Protein AF-A0A673FV91-F1 (afdb_monomer_lite)

Structure (mmCIF, N/CA/C/O backbone):
data_AF-A0A673FV91-F1
#
_entry.id   AF-A0A673FV91-F1
#
loop_
_atom_site.group_PDB
_atom_site.id
_atom_site.type_symbol
_atom_site.label_atom_id
_atom_site.label_alt_id
_atom_site.label_comp_id
_atom_site.label_asym_id
_atom_site.label_entity_id
_atom_site.label_seq_id
_atom_site.pdbx_PDB_ins_code
_atom_site.Cartn_x
_atom_site.Cartn_y
_atom_site.Cartn_z
_atom_site.occupancy
_atom_site.B_iso_or_equiv
_atom_site.auth_seq_id
_atom_site.auth_comp_id
_atom_site.auth_asym_id
_atom_site.auth_atom_id
_atom_site.pdbx_PDB_model_num
ATOM 1 N N . ASN A 1 1 ? -0.557 18.864 -7.475 1.00 69.62 1 ASN A N 1
ATOM 2 C CA . ASN A 1 1 ? -2.025 18.773 -7.635 1.00 69.62 1 ASN A CA 1
ATOM 3 C C . ASN A 1 1 ? -2.678 19.181 -6.310 1.00 69.62 1 ASN A C 1
ATOM 5 O O . ASN A 1 1 ? -2.476 18.465 -5.335 1.00 69.62 1 ASN A O 1
ATOM 9 N N . PRO A 1 2 ? -3.381 20.328 -6.232 1.00 82.12 2 PRO A N 1
ATOM 10 C CA . PRO A 1 2 ? -3.981 20.829 -4.989 1.00 82.12 2 PRO A CA 1
ATOM 11 C C . PRO A 1 2 ? -4.973 19.860 -4.334 1.00 82.12 2 PRO A C 1
ATOM 13 O O . PRO A 1 2 ? -5.018 19.784 -3.111 1.00 82.12 2 PRO A O 1
ATOM 16 N N . LEU A 1 3 ? -5.714 19.081 -5.132 1.00 86.62 3 LEU A N 1
ATOM 17 C CA . LEU A 1 3 ? -6.676 18.098 -4.624 1.00 86.62 3 LEU A CA 1
ATOM 18 C C . LEU A 1 3 ? -5.977 16.968 -3.869 1.00 86.62 3 LEU A C 1
ATOM 20 O O . LEU A 1 3 ? -6.369 16.653 -2.750 1.00 86.62 3 LEU A O 1
ATOM 24 N N . LEU A 1 4 ? -4.898 16.420 -4.442 1.00 88.69 4 LEU A N 1
ATOM 25 C CA . LEU A 1 4 ? -4.093 15.389 -3.784 1.00 88.69 4 LEU A CA 1
ATOM 26 C C . LEU A 1 4 ? -3.545 15.899 -2.447 1.00 88.69 4 LEU A C 1
ATOM 28 O O . LEU A 1 4 ? -3.660 15.223 -1.439 1.00 88.69 4 LEU A O 1
ATOM 32 N N . ILE A 1 5 ? -3.012 17.121 -2.408 1.00 90.88 5 ILE A N 1
ATOM 33 C CA . ILE A 1 5 ? -2.468 17.699 -1.169 1.00 90.88 5 ILE A CA 1
ATOM 34 C C . ILE A 1 5 ? -3.558 17.841 -0.095 1.00 90.88 5 ILE A C 1
ATOM 36 O O . ILE A 1 5 ? -3.316 17.514 1.066 1.00 90.88 5 ILE A O 1
ATOM 40 N N . SER A 1 6 ? -4.752 18.313 -0.462 1.00 94.19 6 SER A N 1
ATOM 41 C CA . SER A 1 6 ? -5.885 18.410 0.467 1.00 94.19 6 SER A CA 1
ATOM 42 C C . SER A 1 6 ? -6.331 17.039 0.974 1.00 94.19 6 SER A C 1
ATOM 44 O O . SER A 1 6 ? -6.576 16.887 2.169 1.00 94.19 6 SER A O 1
ATOM 46 N N . LEU A 1 7 ? -6.366 16.036 0.093 1.00 95.38 7 LEU A N 1
ATOM 47 C CA . LEU A 1 7 ? -6.681 14.656 0.450 1.00 95.38 7 LEU A CA 1
ATOM 48 C C . LEU A 1 7 ? -5.668 14.083 1.448 1.00 95.38 7 LEU A C 1
ATOM 50 O O . LEU A 1 7 ? -6.063 13.554 2.482 1.00 95.38 7 LEU A O 1
ATOM 54 N N . LEU A 1 8 ? -4.366 14.238 1.183 1.00 94.88 8 LEU A N 1
ATOM 55 C CA . LEU A 1 8 ? -3.313 13.750 2.079 1.00 94.88 8 LEU A CA 1
ATOM 56 C C . LEU A 1 8 ? -3.374 14.424 3.448 1.00 94.88 8 LEU A C 1
ATOM 58 O O . LEU A 1 8 ? -3.209 13.758 4.464 1.00 94.88 8 LEU A O 1
ATOM 62 N N . LYS A 1 9 ? -3.650 15.732 3.495 1.00 95.62 9 LYS A N 1
ATOM 63 C CA . LYS A 1 9 ? -3.854 16.445 4.763 1.00 95.62 9 LYS A CA 1
ATOM 64 C C . LYS A 1 9 ? -5.050 15.892 5.530 1.00 95.62 9 LYS A C 1
ATOM 66 O O . LYS A 1 9 ? -4.900 15.582 6.705 1.00 95.62 9 LYS A O 1
ATOM 71 N N . CYS A 1 10 ? -6.189 15.718 4.861 1.00 96.75 10 CYS A N 1
ATOM 72 C CA . CYS A 1 10 ? -7.388 15.126 5.451 1.00 96.75 10 CYS A CA 1
ATOM 73 C C . CYS A 1 10 ? -7.078 13.745 6.051 1.00 96.75 10 CYS A C 1
ATOM 75 O O . CYS A 1 10 ? -7.234 13.545 7.253 1.00 96.75 10 CYS A O 1
ATOM 77 N N . LEU A 1 11 ? -6.492 12.838 5.269 1.00 97.12 11 LEU A N 1
ATOM 78 C CA . LEU A 1 11 ? -6.135 11.489 5.720 1.00 97.12 11 LEU A CA 1
ATOM 79 C C . LEU A 1 11 ? -5.068 11.450 6.822 1.00 97.12 11 LEU A C 1
ATOM 81 O O . LEU A 1 11 ? -4.947 10.439 7.514 1.00 97.12 11 LEU A O 1
ATOM 85 N N . LYS A 1 12 ? -4.305 12.530 7.023 1.00 96.12 12 LYS A N 1
ATOM 86 C CA . LYS A 1 12 ? -3.313 12.670 8.102 1.00 96.12 12 LYS A CA 1
ATOM 87 C C . LYS A 1 12 ? -3.864 13.259 9.395 1.00 96.12 12 LYS A C 1
ATOM 89 O O . LYS A 1 12 ? -3.230 13.070 10.431 1.00 96.12 12 LYS A O 1
ATOM 94 N N . THR A 1 13 ? -5.010 13.940 9.371 1.00 95.62 13 THR A N 1
ATOM 95 C CA . THR A 1 13 ? -5.539 14.624 10.564 1.00 95.62 13 THR A CA 1
ATOM 96 C C . THR A 1 13 ? -6.946 14.215 10.962 1.00 95.62 13 THR A C 1
ATOM 98 O O . THR A 1 13 ? -7.244 14.236 12.151 1.00 95.62 13 THR A O 1
ATOM 101 N N . ASP A 1 14 ? -7.795 13.821 10.015 1.00 95.62 14 ASP A N 1
ATOM 102 C CA . ASP A 1 14 ? -9.199 13.513 10.293 1.00 95.62 14 ASP A CA 1
ATOM 103 C C . ASP A 1 14 ? -9.345 12.267 11.182 1.00 95.62 14 ASP A C 1
ATOM 105 O O . ASP A 1 14 ? -8.411 11.460 11.311 1.00 95.62 14 ASP A O 1
ATOM 109 N N . THR A 1 15 ? -10.504 12.155 11.822 1.00 93.50 15 THR A N 1
ATOM 110 C CA . THR A 1 15 ? -10.879 11.095 12.763 1.00 93.50 15 THR A CA 1
ATOM 111 C C . THR A 1 15 ? -12.262 10.518 12.478 1.00 93.50 15 THR A C 1
ATOM 113 O O . THR A 1 15 ? -12.615 9.509 13.084 1.00 93.50 15 THR A O 1
ATOM 116 N N . ASP A 1 16 ? -13.055 11.139 11.600 1.00 93.88 16 ASP A N 1
ATOM 117 C CA . ASP A 1 16 ? -14.341 10.594 11.183 1.00 93.88 16 ASP A CA 1
ATOM 118 C C . ASP A 1 16 ? -14.119 9.387 10.266 1.00 93.88 16 ASP A C 1
ATOM 120 O O . ASP A 1 16 ? -13.507 9.487 9.202 1.00 93.88 16 ASP A O 1
ATOM 124 N N . VAL A 1 17 ? -14.616 8.222 10.683 1.00 93.25 17 VAL A N 1
ATOM 125 C CA . VAL A 1 17 ? -14.370 6.960 9.975 1.00 93.25 17 VAL A CA 1
ATOM 126 C C . VAL A 1 17 ? -14.865 6.990 8.528 1.00 93.25 17 VAL A C 1
ATOM 128 O O . VAL A 1 17 ? -14.216 6.422 7.655 1.00 93.25 17 VAL A O 1
ATOM 131 N N . VAL A 1 18 ? -15.978 7.673 8.246 1.00 93.88 18 VAL A N 1
ATOM 132 C CA . VAL A 1 18 ? -16.563 7.738 6.901 1.00 93.88 18 VAL A CA 1
ATOM 133 C C . VAL A 1 18 ? -15.695 8.612 6.006 1.00 93.88 18 VAL A C 1
ATOM 135 O O . VAL A 1 18 ? -15.435 8.249 4.855 1.00 93.88 18 VAL A O 1
ATOM 138 N N . VAL A 1 19 ? -15.186 9.725 6.542 1.00 96.06 19 VAL A N 1
ATOM 139 C CA . VAL A 1 19 ? -14.210 10.578 5.852 1.00 96.06 19 VAL A CA 1
ATOM 140 C C . VAL A 1 19 ? -12.927 9.803 5.560 1.00 96.06 19 VAL A C 1
ATOM 142 O O . VAL A 1 19 ? -12.427 9.864 4.436 1.00 96.06 19 VAL A O 1
ATOM 145 N N . LEU A 1 20 ? -12.423 9.025 6.523 1.00 96.19 20 LEU A N 1
ATOM 146 C CA . LEU A 1 20 ? -11.225 8.202 6.342 1.00 96.19 20 LEU A CA 1
ATOM 147 C C . LEU A 1 20 ? -11.426 7.126 5.267 1.00 96.19 20 LEU A C 1
ATOM 149 O O . LEU A 1 20 ? -10.616 7.052 4.346 1.00 96.19 20 LEU A O 1
ATOM 153 N N . ILE A 1 21 ? -12.514 6.348 5.329 1.00 94.50 21 ILE A N 1
ATOM 154 C CA . ILE A 1 21 ? -12.850 5.333 4.314 1.00 94.50 21 ILE A CA 1
ATOM 155 C C . ILE A 1 21 ? -12.907 5.980 2.930 1.00 94.50 21 ILE A C 1
ATOM 157 O O . ILE A 1 21 ? -12.215 5.555 2.007 1.00 94.50 21 ILE A O 1
ATOM 161 N N . THR A 1 22 ? -13.700 7.044 2.792 1.00 95.19 22 THR A N 1
ATOM 162 C CA . THR A 1 22 ? -13.908 7.715 1.504 1.00 95.19 22 THR A CA 1
ATOM 163 C C . THR A 1 22 ? -12.599 8.285 0.969 1.00 95.19 22 THR A C 1
ATOM 165 O O . THR A 1 22 ? -12.277 8.114 -0.205 1.00 95.19 22 THR A O 1
ATOM 168 N N . GLY A 1 23 ? -11.807 8.930 1.827 1.00 96.81 23 GLY A N 1
ATOM 169 C CA . GLY A 1 23 ? -10.522 9.492 1.439 1.00 96.81 23 GLY A CA 1
ATOM 170 C C . GLY A 1 23 ? -9.525 8.423 0.986 1.00 96.81 23 GLY A C 1
ATOM 171 O O . GLY A 1 23 ? -8.828 8.627 -0.006 1.00 96.81 23 GLY A O 1
ATOM 172 N N . VAL A 1 24 ? -9.475 7.269 1.659 1.00 96.19 24 VAL A N 1
ATOM 173 C CA . VAL A 1 24 ? -8.603 6.154 1.258 1.00 96.19 24 VAL A CA 1
ATOM 174 C C . VAL A 1 24 ? -9.014 5.606 -0.099 1.00 96.19 24 VAL A C 1
ATOM 176 O O . VAL A 1 24 ? -8.148 5.414 -0.946 1.00 96.19 24 VAL A O 1
ATOM 179 N N . LEU A 1 25 ? -10.312 5.415 -0.341 1.00 93.81 25 LEU A N 1
ATOM 180 C CA . LEU A 1 25 ? -10.810 4.960 -1.642 1.00 93.81 25 LEU A CA 1
ATOM 181 C C . LEU A 1 25 ? -10.414 5.932 -2.762 1.00 93.81 25 LEU A C 1
ATOM 183 O O . LEU A 1 25 ? -9.883 5.509 -3.785 1.00 93.81 25 LEU A O 1
ATOM 187 N N . VAL A 1 26 ? -10.561 7.243 -2.538 1.00 94.75 26 VAL A N 1
ATOM 188 C CA . VAL A 1 26 ? -10.100 8.259 -3.499 1.00 94.75 26 VAL A CA 1
ATOM 189 C C . VAL A 1 26 ? -8.583 8.180 -3.707 1.00 94.75 26 VAL A C 1
ATOM 191 O O . VAL A 1 26 ? -8.116 8.292 -4.838 1.00 94.75 26 VAL A O 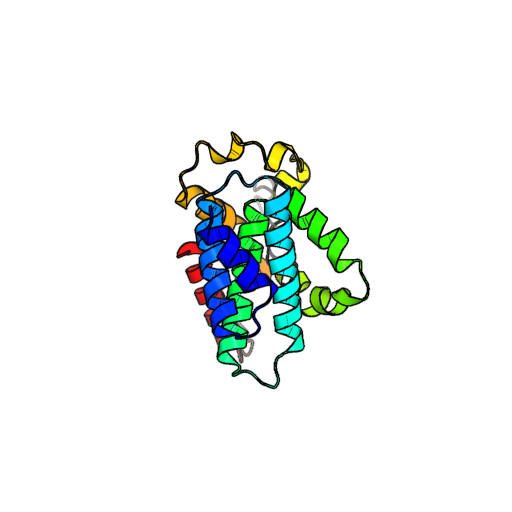1
ATOM 194 N N . LEU A 1 27 ? -7.795 7.976 -2.647 1.00 94.94 27 LEU A N 1
ATOM 195 C CA . LEU A 1 27 ? -6.341 7.844 -2.759 1.00 94.94 27 LEU A CA 1
ATOM 196 C C . LEU A 1 27 ? -5.946 6.615 -3.591 1.00 94.94 27 LEU A C 1
ATOM 198 O O . LEU A 1 27 ? -5.071 6.728 -4.449 1.00 94.94 27 LEU A O 1
ATOM 202 N N . ILE A 1 28 ? -6.602 5.473 -3.372 1.00 93.12 28 ILE A N 1
ATOM 203 C CA . ILE A 1 28 ? -6.374 4.230 -4.122 1.00 93.12 28 ILE A CA 1
ATOM 204 C C . ILE A 1 28 ? -6.629 4.443 -5.611 1.00 93.12 28 ILE A C 1
ATOM 206 O O . ILE A 1 28 ? -5.780 4.063 -6.414 1.00 93.12 28 ILE A O 1
AT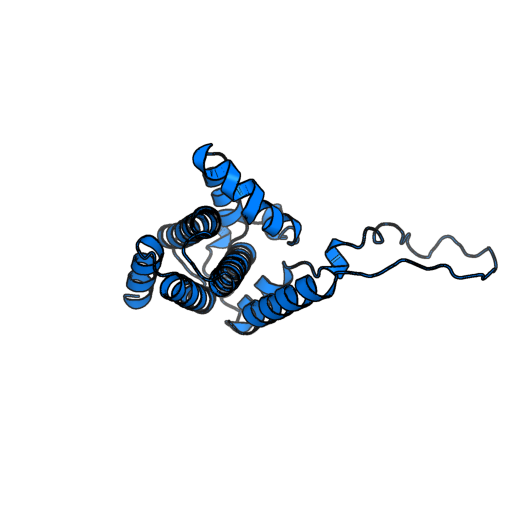OM 210 N N . THR A 1 29 ? -7.734 5.098 -5.972 1.00 91.06 29 THR A N 1
ATOM 211 C CA . THR A 1 29 ? -8.066 5.398 -7.372 1.00 91.06 29 THR A CA 1
ATOM 212 C C . THR A 1 29 ? -7.097 6.400 -7.997 1.00 91.06 29 THR A C 1
ATOM 214 O O . THR A 1 29 ? -6.765 6.299 -9.175 1.00 91.06 29 THR A O 1
ATOM 217 N N . LEU A 1 30 ? -6.591 7.373 -7.233 1.00 90.50 30 LEU A N 1
ATOM 218 C CA . LEU A 1 30 ? -5.642 8.364 -7.754 1.00 90.50 30 LEU A CA 1
ATOM 219 C C . LEU A 1 30 ? -4.222 7.814 -7.951 1.00 90.50 30 LEU A C 1
ATOM 221 O O . LEU A 1 30 ? -3.491 8.346 -8.785 1.00 90.50 30 LEU A O 1
ATOM 225 N N . LEU A 1 31 ? -3.813 6.784 -7.206 1.00 91.25 31 LEU A N 1
ATOM 226 C CA . LEU A 1 31 ? -2.452 6.233 -7.259 1.00 91.25 31 LEU A CA 1
ATOM 227 C C . LEU A 1 31 ? -2.055 5.743 -8.671 1.00 91.25 31 LEU A C 1
ATOM 229 O O . LEU A 1 31 ? -1.065 6.252 -9.202 1.00 91.25 31 LEU A O 1
ATOM 233 N N . PRO A 1 32 ? -2.824 4.855 -9.335 1.00 88.38 32 PRO A N 1
ATOM 234 C CA . PRO A 1 32 ? -2.566 4.435 -10.716 1.00 88.38 32 PRO A CA 1
ATOM 235 C C . PRO A 1 32 ? -2.561 5.580 -11.733 1.00 88.38 32 PRO A C 1
ATOM 237 O O . PRO A 1 32 ? -1.872 5.500 -12.746 1.00 88.38 32 PRO A O 1
ATOM 240 N N . MET A 1 33 ? -3.314 6.653 -11.467 1.00 88.00 33 MET A N 1
ATOM 241 C CA . MET A 1 33 ? -3.400 7.828 -12.345 1.00 88.00 33 MET A CA 1
ATOM 242 C C . MET A 1 33 ? -2.136 8.691 -12.290 1.00 88.00 33 MET A C 1
ATOM 244 O O . MET A 1 33 ? -1.904 9.519 -13.172 1.00 88.00 33 MET A O 1
ATOM 248 N N . ILE A 1 34 ? -1.326 8.537 -11.240 1.00 85.06 34 ILE A N 1
ATOM 249 C CA . ILE A 1 34 ? -0.104 9.307 -11.011 1.00 85.06 34 ILE A CA 1
ATOM 250 C C . ILE A 1 34 ? 1.041 8.324 -10.726 1.00 85.06 34 ILE A C 1
ATOM 252 O O . ILE A 1 34 ? 1.634 8.364 -9.652 1.00 85.06 34 ILE A O 1
ATOM 256 N N . PRO A 1 35 ? 1.417 7.447 -11.676 1.00 73.19 35 PRO A N 1
ATOM 257 C CA . PRO A 1 35 ? 2.395 6.393 -11.404 1.00 73.19 35 PRO A CA 1
ATOM 258 C C . PRO A 1 35 ? 3.808 6.937 -11.121 1.00 73.19 35 PRO A C 1
ATOM 260 O O . PRO A 1 35 ? 4.665 6.225 -10.599 1.00 73.19 35 PRO A O 1
ATOM 263 N N . GLN A 1 36 ? 4.047 8.214 -11.435 1.00 79.56 36 GLN A N 1
ATOM 264 C CA . GLN A 1 36 ? 5.324 8.916 -11.302 1.00 79.56 36 GLN A CA 1
ATOM 265 C C . GLN A 1 36 ? 5.334 9.849 -10.085 1.00 79.56 36 GLN A C 1
ATOM 267 O O . GLN A 1 36 ? 5.532 11.062 -10.201 1.00 79.56 36 GLN A O 1
ATOM 272 N N . VAL A 1 37 ? 5.082 9.299 -8.900 1.00 77.38 37 VAL A N 1
ATOM 273 C CA . VAL A 1 37 ? 5.150 10.078 -7.662 1.00 77.38 37 VAL A CA 1
ATOM 274 C C . VAL A 1 37 ? 6.604 10.253 -7.227 1.00 77.38 37 VAL A C 1
ATOM 276 O O . VAL A 1 37 ? 7.357 9.293 -7.087 1.00 77.38 37 VAL A O 1
ATOM 279 N N . GLY A 1 38 ? 7.007 11.502 -6.984 1.00 79.31 38 GLY A N 1
ATOM 280 C CA . GLY A 1 38 ? 8.316 11.795 -6.408 1.00 79.31 38 GLY A CA 1
ATOM 281 C C . GLY A 1 38 ? 8.460 11.194 -5.007 1.00 79.31 38 GLY A C 1
ATOM 282 O O . GLY A 1 38 ? 7.505 11.165 -4.232 1.00 79.31 38 GLY A O 1
ATOM 283 N N . LYS A 1 39 ? 9.679 10.776 -4.650 1.00 83.50 39 LYS A N 1
ATOM 284 C CA . LYS A 1 39 ? 9.988 10.054 -3.403 1.00 83.50 39 LYS A CA 1
ATOM 285 C C . LYS A 1 39 ? 9.327 10.644 -2.149 1.00 83.50 39 LYS A C 1
ATOM 287 O O . LYS A 1 39 ? 8.784 9.897 -1.350 1.00 83.50 39 LYS A O 1
ATOM 292 N N . GLN A 1 40 ? 9.332 11.968 -1.986 1.00 84.38 40 GLN A N 1
ATOM 293 C CA . GLN A 1 40 ? 8.735 12.632 -0.817 1.00 84.38 40 GLN A CA 1
ATOM 294 C C . GLN A 1 40 ? 7.231 12.357 -0.673 1.00 84.38 40 GLN A C 1
ATOM 296 O O . GLN A 1 40 ? 6.782 11.998 0.410 1.00 84.38 40 GLN A O 1
ATOM 301 N N . HIS A 1 41 ? 6.467 12.476 -1.758 1.00 86.31 41 HIS A N 1
ATOM 302 C CA . HIS A 1 41 ? 5.027 12.222 -1.737 1.00 86.31 41 HIS A CA 1
ATOM 303 C C . HIS A 1 41 ? 4.702 10.736 -1.575 1.00 86.31 41 HIS A C 1
ATOM 305 O O . HIS A 1 41 ? 3.708 10.404 -0.938 1.00 86.31 41 HIS A O 1
ATOM 311 N N . LEU A 1 42 ? 5.564 9.843 -2.074 1.00 93.00 42 LEU A N 1
ATOM 312 C CA . LEU A 1 42 ? 5.401 8.406 -1.861 1.00 93.00 42 LEU A CA 1
ATOM 313 C C . LEU A 1 42 ? 5.428 8.050 -0.366 1.00 93.00 42 LEU A C 1
ATOM 315 O O . LEU A 1 42 ? 4.563 7.316 0.107 1.00 93.00 42 LEU A O 1
ATOM 319 N N . TYR A 1 43 ? 6.366 8.621 0.395 1.00 94.31 43 TYR A N 1
ATOM 320 C CA . TYR A 1 43 ? 6.407 8.415 1.846 1.00 94.31 43 TYR A CA 1
ATOM 321 C C . TYR A 1 43 ? 5.169 8.968 2.559 1.00 94.31 43 TYR A C 1
ATOM 323 O O . TYR A 1 43 ? 4.737 8.378 3.544 1.00 94.31 43 TYR A O 1
ATOM 331 N N . GLU A 1 44 ? 4.536 10.031 2.048 1.00 95.62 44 GLU A N 1
ATOM 332 C CA . GLU A 1 44 ? 3.274 10.504 2.627 1.00 95.62 44 GLU A CA 1
ATOM 333 C C . GLU A 1 44 ? 2.145 9.474 2.495 1.00 95.62 44 GLU A C 1
ATOM 335 O O . GLU A 1 44 ? 1.332 9.359 3.410 1.00 95.62 44 GLU A O 1
ATOM 340 N N . PHE A 1 45 ? 2.097 8.713 1.396 1.00 96.44 45 PHE A N 1
ATOM 341 C CA . PHE A 1 45 ? 1.126 7.626 1.238 1.00 96.44 45 PHE A CA 1
ATOM 342 C C . PHE A 1 45 ? 1.393 6.486 2.218 1.00 96.44 45 PHE A C 1
ATOM 344 O O . PHE A 1 45 ? 0.458 5.938 2.801 1.00 96.44 45 PHE A O 1
ATOM 351 N N . PHE A 1 46 ? 2.667 6.153 2.435 1.00 97.94 46 PHE A N 1
ATOM 352 C CA . PHE A 1 46 ? 3.057 5.131 3.400 1.00 97.94 46 PHE A CA 1
ATOM 353 C C . PHE A 1 46 ? 2.701 5.536 4.833 1.00 97.94 46 PHE A C 1
ATOM 355 O O . PHE A 1 46 ? 2.122 4.737 5.562 1.00 97.94 46 PHE A O 1
ATOM 362 N N . ASP A 1 47 ? 2.957 6.789 5.215 1.00 97.50 47 ASP A N 1
ATOM 363 C CA . ASP A 1 47 ? 2.577 7.314 6.530 1.00 97.50 47 ASP A CA 1
ATOM 364 C C . ASP A 1 47 ? 1.061 7.274 6.752 1.00 97.50 47 ASP A C 1
ATOM 366 O O . ASP A 1 47 ? 0.604 6.964 7.852 1.00 97.50 47 ASP A O 1
ATOM 370 N N . ILE A 1 48 ? 0.270 7.549 5.709 1.00 98.19 48 ILE A N 1
ATOM 371 C CA . ILE A 1 48 ? -1.190 7.404 5.760 1.00 98.19 48 ILE A CA 1
ATOM 372 C C . ILE A 1 48 ? -1.574 5.941 5.982 1.00 98.19 48 ILE A C 1
ATOM 374 O O . ILE A 1 48 ? -2.389 5.669 6.861 1.00 98.19 48 ILE A O 1
ATOM 378 N N . PHE A 1 49 ? -0.969 4.998 5.254 1.00 98.50 49 PHE A N 1
ATOM 379 C CA . PHE A 1 49 ? -1.200 3.570 5.481 1.00 98.50 49 PHE A CA 1
ATOM 380 C C . PHE A 1 49 ? -0.915 3.176 6.940 1.00 98.50 49 PHE A C 1
ATOM 382 O O . PHE A 1 49 ? -1.797 2.630 7.602 1.00 98.50 49 PHE A O 1
ATOM 389 N N . GLY A 1 50 ? 0.266 3.509 7.475 1.00 97.81 50 GLY A N 1
ATOM 390 C CA . GLY A 1 50 ? 0.630 3.175 8.858 1.00 97.81 50 GLY A CA 1
ATOM 391 C C . GLY A 1 50 ? -0.297 3.818 9.894 1.00 97.81 50 GLY A C 1
ATOM 392 O O . GLY A 1 50 ? -0.752 3.154 10.831 1.00 97.81 50 GLY A O 1
ATOM 393 N N . ARG A 1 51 ? -0.666 5.091 9.689 1.00 97.25 51 ARG A N 1
ATOM 394 C CA . ARG A 1 51 ? -1.630 5.798 10.545 1.00 97.25 51 ARG A CA 1
ATOM 395 C C . ARG A 1 51 ? -2.976 5.083 10.577 1.00 97.25 51 ARG A C 1
ATOM 397 O O . ARG A 1 51 ? -3.525 4.893 11.659 1.00 97.25 51 ARG A O 1
ATOM 404 N N . LEU A 1 52 ? -3.522 4.723 9.419 1.00 96.94 52 LEU A N 1
ATOM 405 C CA . LEU A 1 52 ? -4.866 4.153 9.322 1.00 96.94 52 LEU A CA 1
ATOM 406 C C . LEU A 1 52 ? -4.920 2.690 9.757 1.00 96.94 52 LEU A C 1
ATOM 408 O O . LEU A 1 52 ? -5.899 2.302 10.389 1.00 96.94 52 LEU A O 1
ATOM 412 N N . ALA A 1 53 ? -3.858 1.914 9.523 1.00 96.56 53 ALA A N 1
ATOM 413 C CA . ALA A 1 53 ? -3.704 0.584 10.112 1.00 96.56 53 ALA A CA 1
ATOM 414 C C . ALA A 1 53 ? -3.731 0.658 11.650 1.00 96.56 53 ALA A C 1
ATOM 416 O O . ALA A 1 53 ? -4.480 -0.065 12.301 1.00 96.56 53 ALA A O 1
ATOM 417 N N . SER A 1 54 ? -2.992 1.606 12.237 1.00 95.31 54 SER A N 1
ATOM 418 C CA . SER A 1 54 ? -2.995 1.844 13.688 1.00 95.31 54 SER A CA 1
ATOM 419 C C . SER A 1 54 ? -4.347 2.361 14.198 1.00 95.31 54 SER A C 1
ATOM 421 O O . SER A 1 54 ? -4.824 1.948 15.256 1.00 95.31 54 SER A O 1
ATOM 423 N N . TRP A 1 55 ? -5.007 3.243 13.438 1.00 93.31 55 TRP A N 1
ATOM 424 C CA . TRP A 1 55 ? -6.330 3.764 13.788 1.00 93.31 55 TRP A CA 1
ATOM 425 C C . TRP A 1 55 ? -7.386 2.655 13.818 1.00 93.31 55 TRP A C 1
ATOM 427 O O . TRP A 1 55 ? -8.202 2.639 14.740 1.00 93.31 55 TRP A O 1
ATOM 437 N N . ASN A 1 56 ? -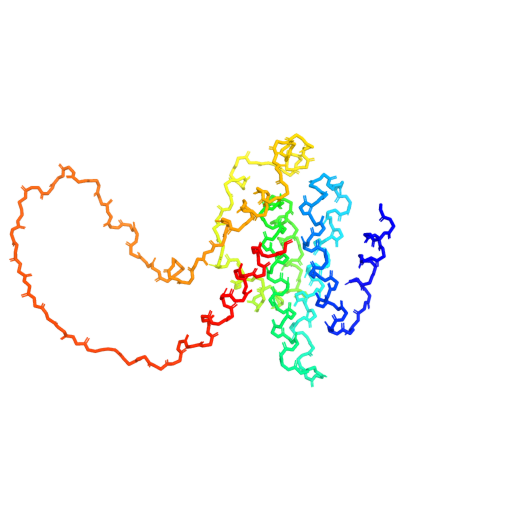7.341 1.729 12.852 1.00 85.19 56 ASN A N 1
ATOM 438 C CA . ASN A 1 56 ? -8.260 0.595 12.748 1.00 85.19 56 ASN A CA 1
ATOM 439 C C . ASN A 1 56 ? -8.234 -0.272 14.017 1.00 85.19 56 ASN A C 1
ATOM 441 O O . ASN A 1 56 ? -9.289 -0.598 14.553 1.00 85.19 56 ASN A O 1
ATOM 445 N N . LEU A 1 57 ? -7.038 -0.526 14.560 1.00 85.69 57 LEU A N 1
ATOM 446 C CA . LEU A 1 57 ? -6.854 -1.304 15.786 1.00 85.69 57 LEU A CA 1
ATOM 447 C C . LEU A 1 57 ? -7.324 -0.564 17.054 1.00 85.69 57 LEU A C 1
ATOM 449 O O . LEU A 1 57 ? -7.872 -1.169 17.971 1.00 85.69 57 LEU A O 1
ATOM 453 N N . ARG A 1 58 ? -7.093 0.752 17.141 1.00 85.06 58 ARG A N 1
ATOM 454 C CA . ARG A 1 58 ? -7.227 1.509 18.403 1.00 85.06 58 ARG A CA 1
ATOM 455 C C . ARG A 1 58 ? -8.623 2.073 18.686 1.00 85.06 58 ARG A C 1
ATOM 457 O O . ARG A 1 58 ? -8.866 2.490 19.816 1.00 85.06 58 ARG A O 1
ATOM 464 N N . ASN A 1 59 ? -9.535 2.109 17.710 1.00 78.12 59 ASN A N 1
ATOM 465 C CA . ASN A 1 59 ? -10.827 2.808 17.841 1.00 78.12 59 ASN A CA 1
ATOM 466 C C . ASN A 1 59 ? -12.114 1.945 17.770 1.00 78.12 59 ASN A C 1
ATOM 468 O O . ASN A 1 59 ? -13.158 2.493 17.406 1.00 78.12 59 ASN A O 1
ATOM 472 N N . PRO A 1 60 ? -12.137 0.649 18.146 1.00 70.00 60 PRO A N 1
ATOM 473 C CA . PRO A 1 60 ? -13.320 -0.181 17.909 1.00 70.00 60 PRO A CA 1
ATOM 474 C C . PRO A 1 60 ? -14.542 0.186 18.772 1.00 70.00 60 PRO A C 1
ATOM 476 O O . PRO A 1 60 ? -15.674 -0.050 18.370 1.00 70.00 60 PRO A O 1
ATOM 479 N N . GLY A 1 61 ? -14.350 0.790 19.950 1.00 70.44 61 GLY A N 1
ATOM 480 C CA . GLY A 1 61 ? -15.430 0.964 20.936 1.00 70.44 61 GLY A CA 1
ATOM 481 C C . GLY A 1 61 ? -16.456 2.076 20.663 1.00 70.44 61 GLY A C 1
ATOM 482 O O . GLY A 1 61 ? -17.502 2.088 21.303 1.00 70.44 61 GLY A O 1
ATOM 483 N N . HIS A 1 62 ? -16.180 3.015 19.752 1.00 75.62 62 HIS A N 1
ATOM 484 C CA . HIS A 1 62 ? -17.030 4.201 19.521 1.00 75.62 62 HIS A CA 1
ATOM 485 C C . HIS A 1 62 ? -17.673 4.237 18.130 1.00 75.62 62 HIS A C 1
ATOM 487 O O . HIS A 1 62 ? -18.419 5.164 17.815 1.00 75.62 62 HIS A O 1
ATOM 493 N N . VAL A 1 63 ? -17.366 3.252 17.287 1.00 85.81 63 VAL A N 1
ATOM 494 C CA . VAL A 1 63 ? -17.684 3.263 15.861 1.00 85.81 63 VAL A CA 1
ATOM 495 C C . VAL A 1 63 ? -18.476 2.002 15.515 1.00 85.81 63 VAL A C 1
ATOM 497 O O . VAL A 1 63 ? -18.073 0.915 15.925 1.00 85.81 63 VAL A O 1
ATOM 500 N N . PRO A 1 64 ? -19.585 2.109 14.759 1.00 88.56 64 PRO A N 1
ATOM 501 C CA . PRO A 1 64 ? -20.302 0.942 14.259 1.00 88.56 64 PRO A CA 1
ATOM 502 C C . PRO A 1 64 ? -19.379 -0.044 13.530 1.00 88.56 64 PRO A C 1
ATOM 504 O O . PRO A 1 64 ? -18.610 0.352 12.653 1.00 88.56 64 PRO A O 1
ATOM 507 N N . GLU A 1 65 ? -19.506 -1.332 13.851 1.00 87.00 65 GLU A N 1
ATOM 508 C CA . GLU A 1 65 ? -18.651 -2.416 13.342 1.00 87.00 65 GLU A CA 1
ATOM 509 C C . GLU A 1 65 ? -18.548 -2.439 11.810 1.00 87.00 65 GLU A C 1
ATOM 511 O O . GLU A 1 65 ? -17.461 -2.594 11.258 1.00 87.00 65 GLU A O 1
ATOM 516 N N . VAL A 1 66 ? -19.656 -2.174 11.111 1.00 88.00 66 VAL A N 1
ATOM 517 C CA . VAL A 1 66 ? -19.695 -2.101 9.642 1.00 88.00 66 VAL A CA 1
ATOM 518 C C . VAL A 1 66 ? -18.683 -1.101 9.070 1.00 88.00 66 VAL A C 1
ATOM 520 O O . VAL A 1 66 ? -18.029 -1.382 8.068 1.00 88.00 66 VAL A O 1
ATOM 523 N N . TYR A 1 67 ? -18.477 0.045 9.723 1.00 89.38 67 TYR A N 1
ATOM 524 C CA . TYR A 1 67 ? -17.498 1.028 9.265 1.00 89.38 67 TYR A CA 1
ATOM 525 C C . TYR A 1 67 ? -16.063 0.583 9.545 1.00 89.38 67 TYR A C 1
ATOM 527 O O . TYR A 1 67 ? -15.174 0.883 8.754 1.00 89.38 67 TYR A O 1
ATOM 535 N N . LEU A 1 68 ? -15.821 -0.173 10.616 1.00 89.00 68 LEU A N 1
ATOM 536 C CA . LEU A 1 68 ? -14.501 -0.747 10.887 1.00 89.00 68 LEU A CA 1
ATOM 537 C C . LEU A 1 68 ? -14.131 -1.798 9.835 1.00 89.00 68 LEU A C 1
ATOM 539 O O . LEU A 1 68 ? -12.995 -1.800 9.359 1.00 89.00 68 LEU A O 1
ATOM 543 N N . ILE A 1 69 ? -15.104 -2.614 9.412 1.00 88.56 69 ILE A N 1
ATOM 544 C CA . ILE A 1 69 ? -14.952 -3.579 8.313 1.00 88.56 69 ILE A CA 1
ATOM 545 C C . ILE A 1 69 ? -14.608 -2.847 7.011 1.00 88.56 69 ILE A C 1
ATOM 547 O O . ILE A 1 69 ? -13.628 -3.191 6.352 1.00 88.56 69 ILE A O 1
ATOM 551 N N . HIS A 1 70 ? -15.358 -1.800 6.656 1.00 89.06 70 HIS A N 1
ATOM 552 C CA . HIS A 1 70 ? -15.078 -1.017 5.448 1.00 89.06 70 HIS A CA 1
ATOM 553 C C . HIS A 1 70 ? -13.735 -0.290 5.510 1.00 89.06 70 HIS A C 1
ATOM 555 O O . HIS A 1 70 ? -13.017 -0.239 4.509 1.00 89.06 70 HIS A O 1
ATOM 561 N N . LEU A 1 71 ? -13.356 0.238 6.675 1.00 92.38 71 LEU A N 1
ATOM 562 C CA . LEU A 1 71 ? -12.048 0.852 6.843 1.00 92.38 71 LEU A CA 1
ATOM 563 C C . LEU A 1 71 ? -10.942 -0.185 6.673 1.00 92.38 71 LEU A C 1
ATOM 565 O O . LEU A 1 71 ? -10.018 0.062 5.904 1.00 92.38 71 LEU A O 1
ATOM 569 N N . HIS A 1 72 ? -11.048 -1.342 7.327 1.00 91.75 72 HIS A N 1
ATOM 570 C CA . HIS A 1 72 ? -10.081 -2.426 7.174 1.00 91.75 72 HIS A CA 1
ATOM 571 C C . HIS A 1 72 ? -9.954 -2.833 5.701 1.00 91.75 72 HIS A C 1
ATOM 573 O O . HIS A 1 72 ? -8.847 -2.913 5.171 1.00 91.75 72 HIS A O 1
ATOM 579 N N . ALA A 1 73 ? -11.085 -2.987 5.008 1.00 90.50 73 ALA A N 1
ATOM 580 C CA . ALA A 1 73 ? -11.116 -3.314 3.589 1.00 90.50 73 ALA A CA 1
ATOM 581 C C . ALA A 1 73 ? -10.416 -2.257 2.717 1.00 90.50 73 ALA A C 1
ATOM 583 O O . ALA A 1 73 ? -9.631 -2.593 1.826 1.00 90.50 73 ALA A O 1
ATOM 584 N N . SER A 1 74 ? -10.642 -0.973 3.004 1.00 93.38 74 SER A N 1
ATOM 585 C CA . SER A 1 74 ? -9.979 0.130 2.302 1.00 93.38 74 SER A CA 1
ATOM 586 C C . SER A 1 74 ? -8.471 0.181 2.588 1.00 93.38 74 SER A C 1
ATOM 588 O O . SER A 1 74 ? -7.682 0.351 1.663 1.00 93.38 74 SER A O 1
ATOM 590 N N . VAL A 1 75 ? -8.036 -0.047 3.834 1.00 95.88 75 VAL A N 1
ATOM 591 C CA . VAL A 1 75 ? -6.611 -0.091 4.208 1.00 95.88 75 VAL A CA 1
ATOM 592 C C . VAL A 1 75 ? -5.913 -1.280 3.552 1.00 95.88 75 VAL A C 1
ATOM 594 O O . VAL A 1 75 ? -4.798 -1.131 3.055 1.00 95.88 75 VAL A O 1
ATOM 597 N N . TYR A 1 76 ? -6.575 -2.434 3.477 1.00 94.19 76 TYR A N 1
ATOM 598 C CA . TYR A 1 76 ? -6.049 -3.601 2.775 1.00 94.19 76 TYR A CA 1
ATOM 599 C C . TYR A 1 76 ? -5.938 -3.371 1.262 1.00 94.19 76 TYR A C 1
ATOM 601 O O . TYR A 1 76 ? -4.939 -3.722 0.638 1.00 94.19 76 TYR A O 1
ATOM 609 N N . SER A 1 77 ? -6.921 -2.697 0.667 1.00 93.44 77 SER A N 1
ATOM 610 C CA . SER A 1 77 ? -6.861 -2.311 -0.747 1.00 93.44 77 SER A CA 1
ATOM 611 C C . SER A 1 77 ? -5.717 -1.323 -1.015 1.00 93.44 77 SER A C 1
ATOM 613 O O . SER A 1 77 ? -4.988 -1.454 -2.001 1.00 93.44 77 SER A O 1
ATOM 615 N N . LEU A 1 78 ? -5.486 -0.376 -0.097 1.00 96.50 78 LEU A N 1
ATOM 616 C CA . LEU A 1 78 ? -4.338 0.530 -0.150 1.00 96.50 78 LEU A CA 1
ATOM 617 C C . LEU A 1 78 ? -3.012 -0.229 -0.017 1.00 96.50 78 LEU A C 1
ATOM 619 O O . LEU A 1 78 ? -2.084 0.060 -0.769 1.00 96.50 78 LEU A O 1
ATOM 623 N N . PHE A 1 79 ? -2.924 -1.212 0.883 1.00 97.12 79 PHE A N 1
ATOM 624 C CA . PHE A 1 79 ? -1.758 -2.088 1.014 1.00 97.12 79 PHE A CA 1
ATOM 625 C C . PHE A 1 79 ? -1.408 -2.748 -0.323 1.00 97.12 79 PHE A C 1
ATOM 627 O O . PHE A 1 79 ? -0.274 -2.626 -0.777 1.00 97.12 79 PHE A O 1
ATOM 634 N N . HIS A 1 80 ? -2.379 -3.374 -0.992 1.00 94.81 80 HIS A N 1
ATOM 635 C CA . HIS A 1 80 ? -2.174 -4.021 -2.293 1.00 94.81 80 HIS A CA 1
ATOM 636 C C . HIS A 1 80 ? -1.735 -3.048 -3.377 1.00 94.81 80 HIS A C 1
ATOM 638 O O . HIS A 1 80 ? -0.814 -3.341 -4.137 1.00 94.81 80 HIS A O 1
ATOM 644 N N . ARG A 1 81 ? -2.352 -1.863 -3.435 1.00 95.19 81 ARG A N 1
ATOM 645 C CA . ARG A 1 81 ? -1.974 -0.833 -4.407 1.00 95.19 81 ARG A CA 1
ATOM 646 C C . ARG A 1 81 ? -0.539 -0.358 -4.174 1.00 95.19 81 ARG A C 1
ATOM 648 O O . ARG A 1 81 ? 0.235 -0.274 -5.123 1.00 95.19 81 ARG A O 1
ATOM 655 N N . LEU A 1 82 ? -0.157 -0.094 -2.923 1.00 96.75 82 LEU A N 1
ATOM 656 C CA . LEU A 1 82 ? 1.202 0.322 -2.566 1.00 96.75 82 LEU A CA 1
ATOM 657 C C . LEU A 1 82 ? 2.223 -0.801 -2.767 1.00 96.75 82 LEU A C 1
ATOM 659 O O . LEU A 1 82 ? 3.319 -0.529 -3.241 1.00 96.75 82 LEU A O 1
ATOM 663 N N . TYR A 1 83 ? 1.878 -2.048 -2.449 1.00 97.19 83 TYR A N 1
ATOM 664 C CA . TYR A 1 83 ? 2.765 -3.200 -2.607 1.00 97.19 83 TYR A CA 1
ATOM 665 C C . TYR A 1 83 ? 2.952 -3.596 -4.075 1.00 97.19 83 TYR A C 1
ATOM 667 O O . TYR A 1 83 ? 4.068 -3.892 -4.484 1.00 97.19 83 TYR A O 1
ATOM 675 N N . GLY A 1 84 ? 1.895 -3.554 -4.889 1.00 95.06 84 GLY A N 1
ATOM 676 C CA . GLY A 1 84 ? 1.973 -3.824 -6.325 1.00 95.06 84 GLY A CA 1
ATOM 677 C C . GLY A 1 84 ? 2.688 -2.714 -7.095 1.00 95.06 84 GLY A C 1
ATOM 678 O O . GLY A 1 84 ? 3.527 -2.974 -7.958 1.00 95.06 84 GLY A O 1
ATOM 679 N N . MET A 1 85 ? 2.412 -1.449 -6.761 1.00 94.19 85 MET A N 1
ATOM 680 C CA . MET A 1 85 ? 3.077 -0.332 -7.429 1.00 94.19 85 MET A CA 1
ATOM 681 C C . MET A 1 85 ? 4.486 -0.090 -6.896 1.00 94.19 85 MET A C 1
ATOM 683 O O . MET A 1 85 ? 5.359 0.225 -7.693 1.00 94.19 85 MET A O 1
ATOM 687 N N . TYR A 1 86 ? 4.741 -0.233 -5.597 1.00 96.50 86 TYR A N 1
ATOM 688 C CA . TYR A 1 86 ? 5.993 0.191 -4.961 1.00 96.50 86 TYR A CA 1
ATOM 689 C C . TYR A 1 86 ? 6.577 -0.852 -3.982 1.00 96.50 86 TYR A C 1
ATOM 691 O O . TYR A 1 86 ? 6.869 -0.510 -2.830 1.00 96.50 86 TYR A O 1
ATOM 699 N N . PRO A 1 87 ? 6.756 -2.124 -4.389 1.00 97.19 87 PRO A N 1
ATOM 700 C CA . PRO A 1 87 ? 7.169 -3.209 -3.493 1.00 97.19 87 PRO A CA 1
ATOM 701 C C . PRO A 1 87 ? 8.471 -2.929 -2.720 1.00 97.19 87 PRO A C 1
ATOM 703 O O . PRO A 1 87 ? 8.531 -3.124 -1.504 1.00 97.19 87 PRO A O 1
ATOM 706 N N . CYS A 1 88 ? 9.523 -2.446 -3.382 1.00 97.56 88 CYS A N 1
ATOM 707 C CA . CYS A 1 88 ? 10.836 -2.207 -2.787 1.00 97.56 88 CYS A CA 1
ATOM 708 C C . CYS A 1 88 ? 10.812 -1.050 -1.780 1.00 97.56 88 CYS A C 1
ATOM 710 O O . CYS A 1 88 ? 11.374 -1.165 -0.681 1.00 97.56 88 CYS A O 1
ATOM 712 N N . ASN A 1 89 ? 10.200 0.087 -2.138 1.00 97.94 89 ASN A N 1
ATOM 713 C CA . ASN A 1 89 ? 10.100 1.215 -1.212 1.00 97.94 89 ASN A CA 1
ATOM 714 C C . ASN A 1 89 ? 9.136 0.898 -0.063 1.00 97.94 89 ASN A C 1
ATOM 716 O O . ASN A 1 89 ? 9.461 1.206 1.087 1.00 97.94 89 ASN A O 1
ATOM 720 N N . PHE A 1 90 ? 8.014 0.231 -0.340 1.00 98.31 90 PHE A N 1
ATOM 721 C CA . PHE A 1 90 ? 7.008 -0.079 0.669 1.00 98.31 90 PHE A CA 1
ATOM 722 C C . PHE A 1 90 ? 7.504 -1.108 1.685 1.00 98.31 90 PHE A C 1
ATOM 724 O O . PHE A 1 90 ? 7.447 -0.835 2.879 1.00 98.31 90 PHE A O 1
ATOM 731 N N . VAL A 1 91 ? 8.117 -2.223 1.267 1.00 98.31 91 VAL A N 1
ATOM 732 C CA . VAL A 1 91 ? 8.712 -3.194 2.212 1.00 98.31 91 VAL A CA 1
ATOM 733 C C . VAL A 1 91 ? 9.786 -2.539 3.081 1.00 98.31 91 VAL A C 1
ATOM 735 O O . VAL A 1 91 ? 9.880 -2.807 4.281 1.00 98.31 91 VAL A O 1
ATOM 738 N N . SER A 1 92 ? 10.580 -1.624 2.516 1.00 98.12 92 SER A N 1
ATOM 739 C CA . SER A 1 92 ? 11.535 -0.865 3.323 1.00 98.12 92 SER A CA 1
ATOM 740 C C . SER A 1 92 ? 10.867 0.059 4.335 1.00 98.12 92 SER A C 1
ATOM 742 O O . SER A 1 92 ? 11.421 0.232 5.422 1.00 98.12 92 SER A O 1
ATOM 744 N N . TYR A 1 93 ? 9.745 0.682 3.977 1.00 98.50 93 TYR A N 1
ATOM 745 C CA . TYR A 1 93 ? 8.947 1.460 4.914 1.00 98.50 93 TYR A CA 1
ATOM 746 C C . TYR A 1 93 ? 8.401 0.559 6.023 1.00 98.50 93 TYR A C 1
ATOM 748 O O . TYR A 1 93 ? 8.639 0.863 7.188 1.00 98.50 93 TYR A O 1
ATOM 756 N N . LEU A 1 94 ? 7.778 -0.577 5.681 1.00 98.44 94 LEU A N 1
ATOM 757 C CA . LEU A 1 94 ? 7.219 -1.524 6.649 1.00 98.44 94 LEU A CA 1
ATOM 758 C C . LEU A 1 94 ? 8.280 -1.947 7.670 1.00 98.44 94 LEU A C 1
ATOM 760 O O . LEU A 1 94 ? 8.068 -1.818 8.873 1.00 98.44 94 LEU A O 1
ATOM 764 N N . ARG A 1 95 ? 9.466 -2.355 7.199 1.00 98.00 95 ARG A N 1
ATOM 765 C CA . ARG A 1 95 ? 10.585 -2.737 8.071 1.00 98.00 95 ARG A CA 1
ATOM 766 C C . ARG A 1 95 ? 10.991 -1.610 9.020 1.00 98.00 95 ARG A C 1
ATOM 768 O O . ARG A 1 95 ? 11.200 -1.855 10.203 1.00 98.00 95 ARG A O 1
ATOM 775 N N . SER A 1 96 ? 11.134 -0.388 8.507 1.00 97.94 96 SER A N 1
ATOM 776 C CA . SER A 1 96 ? 11.523 0.761 9.328 1.00 97.94 96 SER A CA 1
ATOM 777 C C . SER A 1 96 ? 10.440 1.112 10.348 1.00 97.94 96 SER A C 1
ATOM 779 O O . SER A 1 96 ? 10.742 1.268 11.526 1.00 97.94 96 SER A O 1
ATOM 781 N N . HIS A 1 97 ? 9.188 1.219 9.908 1.00 98.00 97 HIS A N 1
ATOM 782 C CA . HIS A 1 97 ? 8.074 1.711 10.711 1.00 98.00 97 HIS A CA 1
ATOM 783 C C . HIS A 1 97 ? 7.665 0.723 11.810 1.00 98.00 97 HIS A C 1
ATOM 785 O O . HIS A 1 97 ? 7.485 1.122 12.960 1.00 98.00 97 HIS A O 1
ATOM 791 N N . TYR A 1 98 ? 7.583 -0.568 11.482 1.00 97.81 98 TYR A N 1
ATOM 792 C CA . TYR A 1 98 ? 7.112 -1.610 12.398 1.00 97.81 98 TYR A CA 1
ATOM 793 C C . TYR A 1 98 ? 8.216 -2.234 13.261 1.00 97.81 98 TYR A C 1
ATOM 795 O O . TYR A 1 98 ? 7.924 -2.987 14.182 1.00 97.81 98 TYR A O 1
ATOM 803 N N . SER A 1 99 ? 9.484 -1.865 13.042 1.00 96.62 99 SER A N 1
ATOM 804 C CA . SER A 1 99 ? 10.553 -2.151 14.015 1.00 96.62 99 SER A CA 1
ATOM 805 C C . SER A 1 99 ? 10.473 -1.282 15.278 1.00 96.62 99 SER A C 1
ATOM 807 O O . SER A 1 99 ? 11.114 -1.589 16.284 1.00 96.62 99 SER A O 1
ATOM 809 N N . MET A 1 100 ? 9.688 -0.197 15.246 1.00 96.75 100 MET A N 1
ATOM 810 C CA . MET A 1 100 ? 9.464 0.666 16.404 1.00 96.75 100 MET A CA 1
ATOM 811 C C . MET A 1 100 ? 8.462 0.013 17.359 1.00 96.75 100 MET A C 1
ATOM 813 O O . MET A 1 100 ? 7.374 -0.385 16.948 1.00 96.75 100 MET A O 1
ATOM 817 N N . LYS A 1 101 ? 8.808 -0.050 18.653 1.00 96.00 101 LYS A N 1
ATOM 818 C CA . LYS A 1 101 ? 8.025 -0.754 19.688 1.00 96.00 101 LYS A CA 1
ATOM 819 C C . LYS A 1 101 ? 6.547 -0.343 19.726 1.00 96.00 101 LYS A C 1
ATOM 821 O O . LYS A 1 101 ? 5.686 -1.180 19.951 1.00 96.00 101 LYS A O 1
ATOM 826 N N . GLU A 1 102 ? 6.259 0.933 19.498 1.00 95.62 102 GLU A N 1
ATOM 827 C CA . GLU A 1 102 ? 4.904 1.503 19.513 1.00 95.62 102 GLU A CA 1
ATOM 828 C C . GLU A 1 102 ? 3.988 1.036 18.369 1.00 95.62 102 GLU A C 1
ATOM 830 O O . GLU A 1 102 ? 2.775 1.242 18.445 1.00 95.62 102 GLU A O 1
ATOM 835 N N . ASN A 1 103 ? 4.556 0.403 17.339 1.00 97.12 103 ASN A N 1
ATOM 836 C CA . ASN A 1 103 ? 3.835 -0.079 16.163 1.00 97.12 103 ASN A CA 1
ATOM 837 C C . ASN A 1 103 ? 3.760 -1.612 16.087 1.00 97.12 103 ASN A C 1
ATOM 839 O O . ASN A 1 103 ? 3.164 -2.129 15.147 1.00 97.12 103 ASN A O 1
ATOM 843 N N . VAL A 1 104 ? 4.344 -2.339 17.047 1.00 95.94 104 VAL A N 1
ATOM 844 C CA . VAL A 1 104 ? 4.406 -3.812 17.023 1.00 95.94 104 VAL A CA 1
ATOM 845 C C . VAL A 1 104 ? 3.010 -4.434 17.023 1.00 95.94 104 VAL A C 1
ATOM 847 O O . VAL A 1 104 ? 2.748 -5.301 16.199 1.00 95.94 104 VAL A O 1
ATOM 850 N N . ASP A 1 105 ? 2.094 -3.942 17.857 1.00 96.81 105 ASP A N 1
ATOM 851 C CA . ASP A 1 105 ? 0.726 -4.480 17.912 1.00 96.81 105 ASP A CA 1
ATOM 852 C C . ASP A 1 105 ? -0.012 -4.271 16.580 1.00 96.81 105 ASP A C 1
ATOM 854 O O . ASP A 1 105 ? -0.654 -5.178 16.062 1.00 96.81 105 ASP A O 1
ATOM 858 N N . THR A 1 106 ? 0.145 -3.093 15.963 1.00 96.75 106 THR A N 1
ATOM 859 C CA . THR A 1 106 ? -0.404 -2.817 14.626 1.00 96.75 106 THR A CA 1
ATOM 860 C C . THR A 1 106 ? 0.186 -3.758 13.574 1.00 96.75 106 THR A C 1
ATOM 862 O O . THR A 1 106 ? -0.511 -4.175 12.651 1.00 96.75 106 THR A O 1
ATOM 865 N N . PHE A 1 107 ? 1.473 -4.092 13.685 1.00 97.62 107 PHE A N 1
ATOM 866 C CA . PHE A 1 107 ? 2.089 -5.054 12.784 1.00 97.62 107 PHE A CA 1
ATOM 867 C C . PHE A 1 107 ? 1.485 -6.446 12.954 1.00 97.62 107 PHE A C 1
ATOM 869 O O . PHE A 1 107 ? 1.027 -7.004 11.963 1.00 97.62 107 PHE A O 1
ATOM 876 N N . GLU A 1 108 ? 1.466 -6.984 14.173 1.00 97.19 108 GLU A N 1
ATOM 877 C CA . GLU A 1 108 ? 1.007 -8.354 14.434 1.00 97.19 108 GLU A CA 1
ATOM 878 C C . GLU A 1 108 ? -0.476 -8.547 14.100 1.00 97.19 108 GLU A C 1
ATOM 880 O O . GLU A 1 108 ? -0.821 -9.547 13.480 1.00 97.19 108 GLU A O 1
ATOM 885 N N . GLU A 1 109 ? -1.335 -7.584 14.441 1.00 95.75 109 GLU A N 1
ATOM 886 C CA . GLU A 1 109 ? -2.791 -7.740 14.310 1.00 95.75 109 GLU A CA 1
ATOM 887 C C . GLU A 1 109 ? -3.342 -7.292 12.951 1.00 95.75 109 GLU A C 1
ATOM 889 O O . GLU A 1 109 ? -4.406 -7.744 12.536 1.00 95.75 109 GLU A O 1
ATOM 894 N N . VAL A 1 110 ? -2.650 -6.387 12.247 1.00 95.12 110 VAL A N 1
ATOM 895 C CA . VAL A 1 110 ? -3.154 -5.812 10.987 1.00 95.12 110 VAL A CA 1
ATOM 896 C C . VAL A 1 110 ? -2.240 -6.157 9.821 1.00 95.12 110 VAL A C 1
ATOM 898 O O . VAL A 1 110 ? -2.671 -6.787 8.863 1.00 95.12 110 VAL A O 1
ATOM 901 N N . VAL A 1 111 ? -0.968 -5.761 9.865 1.00 96.94 111 VAL A N 1
ATOM 902 C CA . VAL A 1 111 ? -0.099 -5.817 8.672 1.00 96.94 111 VAL A CA 1
ATOM 903 C C . VAL A 1 111 ? 0.424 -7.218 8.374 1.00 96.94 111 VAL A C 1
ATOM 905 O O . VAL A 1 111 ? 0.548 -7.592 7.209 1.00 96.94 111 VAL A O 1
ATOM 908 N N . LYS A 1 112 ? 0.740 -8.004 9.398 1.00 96.19 112 LYS A N 1
ATOM 909 C CA . LYS A 1 112 ? 1.227 -9.373 9.246 1.00 96.19 112 LYS A CA 1
ATOM 910 C C . LYS A 1 112 ? 0.173 -10.279 8.594 1.00 96.19 112 LYS A C 1
ATOM 912 O O . LYS A 1 112 ? 0.527 -10.885 7.584 1.00 96.19 112 LYS A O 1
ATOM 917 N N . PRO A 1 113 ? -1.109 -10.274 9.015 1.00 93.25 113 PRO A N 1
ATOM 918 C CA . PRO A 1 113 ? -2.168 -10.959 8.275 1.00 93.25 113 PRO A CA 1
ATOM 919 C C . PRO A 1 113 ? -2.256 -10.530 6.806 1.00 93.25 113 PRO A C 1
ATOM 921 O O . PRO A 1 113 ? -2.473 -11.363 5.931 1.00 93.25 113 PRO A O 1
ATOM 924 N N . MET A 1 114 ? -2.040 -9.247 6.492 1.00 94.00 114 MET A N 1
ATOM 925 C CA . MET A 1 114 ? -2.022 -8.786 5.096 1.00 94.00 114 MET A CA 1
ATOM 926 C C . MET A 1 114 ? -0.854 -9.387 4.303 1.00 94.00 114 MET A C 1
ATOM 928 O O . MET A 1 114 ? -1.043 -9.798 3.159 1.00 94.00 114 MET A O 1
ATOM 932 N N . LEU A 1 115 ? 0.335 -9.458 4.912 1.00 95.06 115 LEU A N 1
ATOM 933 C CA . LEU A 1 115 ? 1.540 -10.036 4.310 1.00 95.06 115 LEU A CA 1
ATOM 934 C C . LEU A 1 115 ? 1.426 -11.549 4.080 1.00 95.06 115 LEU A C 1
ATOM 936 O O . LEU A 1 115 ? 1.990 -12.054 3.114 1.00 95.06 115 LEU A O 1
ATOM 940 N N . GLU A 1 116 ? 0.687 -12.262 4.929 1.00 92.44 116 GLU A N 1
ATOM 941 C CA . GLU A 1 116 ? 0.417 -13.700 4.776 1.00 92.44 116 GLU A CA 1
ATOM 942 C C . GLU A 1 116 ? -0.450 -14.011 3.541 1.00 92.44 116 GLU A C 1
ATOM 944 O O . GLU A 1 116 ? -0.403 -15.120 3.018 1.00 92.44 116 GLU A O 1
ATOM 949 N N . HIS A 1 117 ? -1.186 -13.019 3.028 1.00 90.31 117 HIS A N 1
ATOM 950 C CA . HIS A 1 117 ? -2.109 -13.162 1.896 1.00 90.31 117 HIS A CA 1
ATOM 951 C C . HIS A 1 117 ? -1.603 -12.498 0.605 1.00 90.31 117 HIS A C 1
ATOM 953 O O . HIS A 1 117 ? -2.393 -12.198 -0.296 1.00 90.31 117 HIS A O 1
ATOM 959 N N . VAL A 1 118 ? -0.289 -12.270 0.490 1.00 92.31 118 VAL A N 1
ATOM 960 C CA . VAL A 1 118 ? 0.332 -11.779 -0.747 1.00 92.31 118 VAL A CA 1
ATOM 961 C C . VAL A 1 118 ? 1.511 -12.619 -1.205 1.00 92.31 118 VAL A C 1
ATOM 963 O O . VAL A 1 118 ? 2.288 -13.164 -0.425 1.00 92.31 118 VAL A O 1
ATOM 966 N N . ARG A 1 119 ? 1.666 -12.686 -2.524 1.00 93.19 119 ARG A N 1
ATOM 967 C CA . ARG A 1 119 ? 2.819 -13.282 -3.192 1.00 93.19 119 ARG A CA 1
ATOM 968 C C . ARG A 1 119 ? 4.034 -12.379 -3.015 1.00 93.19 119 ARG A C 1
ATOM 970 O O . ARG A 1 119 ? 3.915 -11.156 -3.034 1.00 93.19 119 ARG A O 1
ATOM 977 N N . ILE A 1 120 ? 5.224 -12.978 -2.949 1.00 95.50 120 ILE A N 1
ATOM 978 C CA . ILE A 1 120 ? 6.475 -12.219 -3.040 1.00 95.50 120 ILE A CA 1
ATOM 979 C C . ILE A 1 120 ? 6.521 -11.537 -4.409 1.00 95.50 120 ILE A C 1
ATOM 981 O O . ILE A 1 120 ? 6.569 -12.204 -5.443 1.00 95.50 120 ILE A O 1
ATOM 985 N N . HIS A 1 121 ? 6.523 -10.206 -4.415 1.00 96.38 121 HIS A N 1
ATOM 986 C CA . HIS A 1 121 ? 6.629 -9.444 -5.651 1.00 96.38 121 HIS A CA 1
ATOM 987 C C . HIS A 1 121 ? 7.995 -9.707 -6.328 1.00 96.38 121 HIS A C 1
ATOM 989 O O . HIS A 1 121 ? 9.025 -9.521 -5.674 1.00 96.38 121 HIS A O 1
ATOM 995 N N . PRO A 1 122 ? 8.057 -10.068 -7.629 1.00 95.44 122 PRO A N 1
ATOM 996 C CA . PRO A 1 122 ? 9.313 -10.412 -8.315 1.00 95.44 122 PRO A CA 1
ATOM 997 C C . PRO A 1 122 ? 10.399 -9.331 -8.228 1.00 95.44 122 PRO A C 1
ATOM 999 O O . PRO A 1 122 ? 11.562 -9.632 -7.973 1.00 95.44 122 PRO A O 1
ATOM 1002 N N . GLU A 1 123 ? 10.009 -8.058 -8.341 1.00 95.50 123 GLU A N 1
ATOM 1003 C CA . GLU A 1 123 ? 10.922 -6.912 -8.195 1.00 95.50 123 GLU A CA 1
ATOM 1004 C C . GLU A 1 123 ? 11.598 -6.796 -6.818 1.00 95.50 123 GLU A C 1
ATOM 1006 O O . GLU A 1 123 ? 12.585 -6.082 -6.695 1.00 95.50 123 GLU A O 1
ATOM 1011 N N . LEU A 1 124 ? 11.159 -7.515 -5.780 1.00 97.12 124 LEU A N 1
ATOM 1012 C CA . LEU A 1 124 ? 11.934 -7.593 -4.535 1.00 97.12 124 LEU A CA 1
ATOM 1013 C C . LEU A 1 124 ? 13.258 -8.353 -4.712 1.00 97.12 124 LEU A C 1
ATOM 1015 O O . LEU A 1 124 ? 14.167 -8.177 -3.903 1.00 97.12 124 LEU A O 1
ATOM 1019 N N . VAL A 1 125 ? 13.368 -9.188 -5.750 1.00 97.06 125 VAL A N 1
ATOM 1020 C CA . VAL A 1 125 ? 14.573 -9.962 -6.072 1.00 97.06 125 VAL A CA 1
ATOM 1021 C C . VAL A 1 125 ? 15.506 -9.171 -6.987 1.00 97.06 125 VAL A C 1
ATOM 1023 O O . VAL A 1 125 ? 16.710 -9.123 -6.746 1.00 97.06 125 VAL A O 1
ATOM 1026 N N . THR A 1 126 ? 14.962 -8.574 -8.048 1.00 94.44 126 THR A N 1
ATOM 1027 C CA . THR A 1 126 ? 15.746 -7.961 -9.136 1.00 94.44 126 THR A CA 1
ATOM 1028 C C . THR A 1 126 ? 15.673 -6.439 -9.180 1.00 94.44 126 THR A C 1
ATOM 1030 O O . THR A 1 126 ? 16.523 -5.805 -9.806 1.00 94.44 126 THR A O 1
ATOM 1033 N N . GLY A 1 127 ? 14.668 -5.849 -8.540 1.00 94.38 127 GLY A N 1
ATOM 1034 C CA . GLY A 1 127 ? 14.396 -4.420 -8.563 1.00 94.38 127 GLY A CA 1
ATOM 1035 C C . GLY A 1 127 ? 15.189 -3.639 -7.518 1.00 94.38 127 GLY A C 1
ATOM 1036 O O . GLY A 1 127 ? 15.855 -4.176 -6.630 1.00 94.38 127 GLY A O 1
ATOM 1037 N N . THR A 1 128 ? 15.115 -2.315 -7.621 1.00 94.88 128 THR A N 1
ATOM 1038 C CA . THR A 1 128 ? 15.703 -1.389 -6.647 1.00 94.88 128 THR A CA 1
ATOM 1039 C C . THR A 1 128 ? 14.737 -0.249 -6.362 1.00 94.88 128 THR A C 1
ATOM 1041 O O . THR A 1 128 ? 13.903 0.097 -7.197 1.00 94.88 128 THR A O 1
ATOM 1044 N N . LYS A 1 129 ? 14.886 0.391 -5.197 1.00 94.75 129 LYS A N 1
ATOM 1045 C CA . LYS A 1 129 ? 14.055 1.540 -4.805 1.00 94.75 129 LYS A CA 1
ATOM 1046 C C . LYS A 1 129 ? 14.107 2.696 -5.795 1.00 94.75 129 LYS A C 1
ATOM 1048 O O . LYS A 1 129 ? 13.109 3.386 -5.948 1.00 94.75 129 LYS A O 1
ATOM 1053 N N . ASP A 1 130 ? 15.260 2.929 -6.415 1.00 92.44 130 ASP A N 1
ATOM 1054 C CA . ASP A 1 130 ? 15.425 4.041 -7.347 1.00 92.44 130 ASP A CA 1
ATOM 1055 C C . ASP A 1 130 ? 14.833 3.694 -8.719 1.00 92.44 130 ASP A C 1
ATOM 1057 O O . ASP A 1 130 ? 14.143 4.523 -9.307 1.00 92.44 130 ASP A O 1
ATOM 1061 N N . HIS A 1 131 ? 15.010 2.452 -9.193 1.00 90.50 131 HIS A N 1
ATOM 1062 C CA . HIS A 1 131 ? 14.403 1.996 -10.449 1.00 90.50 131 HIS A CA 1
ATOM 1063 C C . HIS A 1 131 ? 12.874 1.904 -10.371 1.00 90.50 131 HIS A C 1
ATOM 1065 O O . HIS A 1 131 ? 12.178 2.186 -11.339 1.00 90.50 131 HIS A O 1
ATOM 1071 N N . GLU A 1 132 ? 12.331 1.568 -9.202 1.00 92.12 132 GLU A N 1
ATOM 1072 C CA . GLU A 1 132 ? 10.887 1.524 -8.969 1.00 92.12 132 GLU A CA 1
ATOM 1073 C C . GLU A 1 132 ? 10.189 2.867 -9.243 1.00 92.12 132 GLU A C 1
ATOM 1075 O O . GLU A 1 132 ? 9.025 2.881 -9.656 1.00 92.12 132 GLU A O 1
ATOM 1080 N N . LEU A 1 133 ? 10.913 3.974 -9.039 1.00 91.69 133 LEU A N 1
ATOM 1081 C CA . LEU A 1 133 ? 10.457 5.348 -9.265 1.00 91.69 133 LEU A CA 1
ATOM 1082 C C . LEU A 1 133 ? 10.808 5.872 -10.664 1.00 91.69 133 LEU A C 1
ATOM 1084 O O . LEU A 1 133 ? 10.558 7.044 -10.953 1.00 91.69 133 LEU A O 1
ATOM 1088 N N . ASP A 1 134 ? 11.391 5.038 -11.528 1.00 90.56 134 ASP A N 1
ATOM 1089 C CA . ASP A 1 134 ? 11.728 5.421 -12.893 1.00 90.56 134 ASP A CA 1
ATOM 1090 C C . ASP A 1 134 ? 10.439 5.714 -13.692 1.00 90.56 134 ASP A C 1
ATOM 1092 O O . ASP A 1 134 ? 9.580 4.835 -13.838 1.00 90.56 134 ASP A O 1
ATOM 1096 N N . PRO A 1 135 ? 10.293 6.925 -14.268 1.00 84.38 135 PRO A N 1
ATOM 1097 C CA . PRO A 1 135 ? 9.133 7.307 -15.073 1.00 84.38 135 PRO A CA 1
ATOM 1098 C C . PRO A 1 135 ? 8.807 6.353 -16.228 1.00 84.38 135 PRO A C 1
ATOM 1100 O O . PRO A 1 135 ? 7.658 6.281 -16.673 1.00 84.38 135 PRO A O 1
ATOM 1103 N N . SER A 1 136 ? 9.810 5.644 -16.749 1.00 88.62 136 SER A N 1
ATOM 1104 C CA . SER A 1 136 ? 9.666 4.718 -17.870 1.00 88.62 136 SER A CA 1
ATOM 1105 C C . SER A 1 136 ? 8.962 3.413 -17.500 1.00 88.62 136 SER A C 1
ATOM 1107 O O . SER A 1 136 ? 8.361 2.807 -18.389 1.00 88.62 136 SER A O 1
ATOM 1109 N N . ARG A 1 137 ? 8.962 3.019 -16.218 1.00 89.50 137 ARG A N 1
ATOM 1110 C CA . ARG A 1 137 ? 8.409 1.742 -15.739 1.00 89.50 137 ARG A CA 1
ATOM 1111 C C . ARG A 1 137 ? 6.947 1.557 -16.131 1.00 89.50 137 ARG A C 1
ATOM 1113 O O . ARG A 1 137 ? 6.585 0.550 -16.726 1.00 89.50 137 ARG A O 1
ATOM 1120 N N . TRP A 1 138 ? 6.135 2.576 -15.869 1.00 89.31 138 TRP A N 1
ATOM 1121 C CA . TRP A 1 138 ? 4.699 2.566 -16.155 1.00 89.31 138 TRP A CA 1
ATOM 1122 C C . TRP A 1 138 ? 4.335 3.270 -17.466 1.00 89.31 138 TRP A C 1
ATOM 1124 O O . TRP A 1 138 ? 3.168 3.361 -17.817 1.00 89.31 138 TRP A O 1
ATOM 1134 N N . LYS A 1 139 ? 5.320 3.759 -18.233 1.00 86.06 139 LYS A N 1
ATOM 1135 C CA . LYS A 1 139 ? 5.080 4.606 -19.418 1.00 86.06 139 LYS A CA 1
ATOM 1136 C C . LYS A 1 139 ? 4.277 3.918 -20.528 1.00 86.06 139 LYS A C 1
ATOM 1138 O O . LYS A 1 139 ? 3.677 4.604 -21.347 1.00 86.06 139 LYS A O 1
ATOM 1143 N N . LYS A 1 140 ? 4.331 2.587 -20.602 1.00 86.50 140 LYS A N 1
ATOM 1144 C CA . LYS A 1 140 ? 3.637 1.782 -21.621 1.00 86.50 140 LYS A CA 1
ATOM 1145 C C . LYS A 1 140 ? 2.320 1.177 -21.129 1.00 86.50 140 LYS A C 1
ATOM 1147 O O . LYS A 1 140 ? 1.683 0.478 -21.904 1.00 86.50 140 LYS A O 1
ATOM 1152 N N . PHE A 1 141 ? 1.975 1.392 -19.863 1.00 88.31 141 PHE A N 1
ATOM 1153 C CA . PHE A 1 141 ? 0.801 0.811 -19.230 1.00 88.31 141 PHE A CA 1
ATOM 1154 C C . PHE A 1 141 ? -0.322 1.836 -19.239 1.00 88.31 141 PHE A C 1
ATOM 1156 O O . PHE A 1 141 ? -0.110 3.001 -18.893 1.00 88.31 141 PHE A O 1
ATOM 1163 N N . GLU A 1 142 ? -1.519 1.395 -19.595 1.00 91.31 142 GLU A N 1
ATOM 1164 C CA . GLU A 1 142 ? -2.720 2.146 -19.279 1.00 91.31 142 GLU A CA 1
ATOM 1165 C C . GLU A 1 142 ? -3.035 1.990 -17.786 1.00 91.31 142 GLU A C 1
ATOM 1167 O O . GLU A 1 142 ? -2.588 1.058 -17.116 1.00 91.31 142 GLU A O 1
ATOM 1172 N N . ILE A 1 143 ? -3.846 2.898 -17.244 1.00 89.75 143 ILE A N 1
ATOM 1173 C CA . ILE A 1 143 ? -4.227 2.896 -15.820 1.00 89.75 143 ILE A CA 1
ATOM 1174 C C . ILE A 1 143 ? -4.777 1.532 -15.381 1.00 89.75 143 ILE A C 1
ATOM 1176 O O . ILE A 1 143 ? -4.414 1.027 -14.321 1.00 89.75 143 ILE A O 1
ATOM 1180 N N . HIS A 1 144 ? -5.626 0.919 -16.209 1.00 89.00 144 HIS A N 1
ATOM 1181 C CA . HIS A 1 144 ? -6.226 -0.379 -15.910 1.00 89.00 144 HIS A CA 1
ATOM 1182 C C . HIS A 1 144 ? -5.197 -1.516 -15.905 1.00 89.00 144 HIS A C 1
ATOM 1184 O O . HIS A 1 144 ? -5.324 -2.433 -15.097 1.00 89.00 144 HIS A O 1
ATOM 1190 N N . ASP A 1 145 ? -4.150 -1.440 -16.733 1.00 91.25 145 ASP A N 1
ATOM 1191 C CA . ASP A 1 145 ? -3.072 -2.428 -16.716 1.00 91.25 145 ASP A CA 1
ATOM 1192 C C . ASP A 1 145 ? -2.317 -2.367 -15.383 1.00 91.25 145 ASP A C 1
ATOM 1194 O O . ASP A 1 145 ? -2.053 -3.398 -14.771 1.00 91.25 145 ASP A O 1
ATOM 1198 N N . ILE A 1 146 ? -2.040 -1.159 -14.875 1.00 91.12 146 ILE A N 1
ATOM 1199 C CA . ILE A 1 146 ? -1.420 -0.962 -13.552 1.00 91.12 146 ILE A CA 1
ATOM 1200 C C . ILE A 1 146 ? -2.299 -1.576 -12.459 1.00 91.12 146 ILE A C 1
ATOM 1202 O O . ILE A 1 146 ? -1.796 -2.236 -11.544 1.00 91.12 146 ILE A O 1
ATOM 1206 N N . VAL A 1 147 ? -3.617 -1.373 -12.553 1.00 90.50 147 VAL A N 1
ATOM 1207 C CA . VAL A 1 147 ? -4.570 -1.928 -11.589 1.00 90.50 147 VAL A CA 1
ATOM 1208 C C . VAL A 1 147 ? -4.531 -3.455 -11.586 1.00 90.50 147 VAL A C 1
ATOM 1210 O O . VAL A 1 147 ? -4.432 -4.056 -10.512 1.00 90.50 147 VAL A O 1
ATOM 1213 N N . ILE A 1 148 ? -4.526 -4.063 -12.773 1.00 89.44 148 ILE A N 1
ATOM 1214 C CA . ILE A 1 148 ? -4.424 -5.512 -12.965 1.00 89.44 148 ILE A CA 1
ATOM 1215 C C . ILE A 1 148 ? -3.094 -6.047 -12.418 1.00 89.44 148 ILE A C 1
ATOM 1217 O O . ILE A 1 148 ? -3.100 -7.052 -11.709 1.00 89.44 148 ILE A O 1
ATOM 1221 N N . GLU A 1 149 ? -1.964 -5.384 -12.689 1.00 89.88 149 GLU A N 1
ATOM 1222 C CA . GLU A 1 149 ? -0.659 -5.804 -12.157 1.00 89.88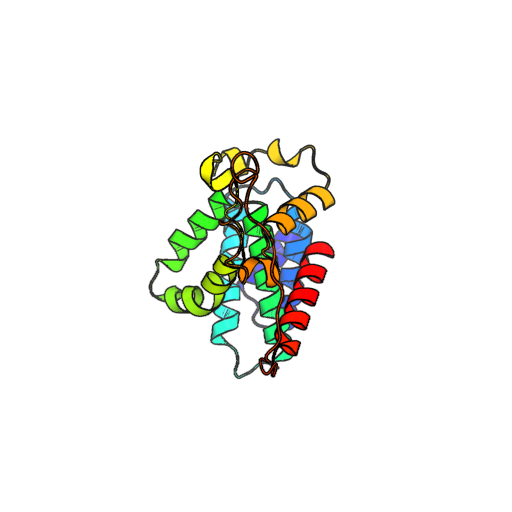 149 GLU A CA 1
ATOM 1223 C C . GLU A 1 149 ? -0.636 -5.805 -10.625 1.00 89.88 149 GLU A C 1
ATOM 1225 O O . GLU A 1 149 ? -0.107 -6.737 -10.022 1.00 89.88 149 GLU A O 1
ATOM 1230 N N . CYS A 1 150 ? -1.262 -4.818 -9.976 1.00 91.56 150 CYS A N 1
ATOM 1231 C CA . CYS A 1 150 ? -1.371 -4.818 -8.516 1.00 91.56 150 CYS A CA 1
ATOM 1232 C C . CYS A 1 150 ? -2.210 -5.994 -8.010 1.00 91.56 150 CYS A C 1
ATOM 1234 O O . CYS A 1 150 ? -1.831 -6.631 -7.037 1.00 91.56 150 CYS A O 1
ATOM 1236 N N . ALA A 1 151 ? -3.330 -6.311 -8.664 1.00 88.00 151 ALA A N 1
ATOM 1237 C CA . ALA A 1 151 ? -4.213 -7.393 -8.228 1.00 88.00 151 ALA A CA 1
ATOM 1238 C C . ALA A 1 151 ? -3.523 -8.772 -8.257 1.00 88.00 151 ALA A C 1
ATOM 1240 O O . ALA A 1 151 ? -3.813 -9.618 -7.412 1.00 88.00 151 ALA A O 1
ATOM 1241 N N . LYS A 1 152 ? -2.558 -8.983 -9.166 1.00 89.12 152 LYS A N 1
ATOM 1242 C CA . LYS A 1 152 ? -1.799 -10.243 -9.296 1.00 89.12 152 LYS A CA 1
ATOM 1243 C C . LYS A 1 152 ? -0.984 -10.624 -8.060 1.00 89.12 152 LYS A C 1
ATOM 1245 O O . LYS A 1 152 ? -0.589 -11.782 -7.947 1.00 89.12 152 LYS A O 1
ATOM 1250 N N . VAL A 1 153 ? -0.702 -9.686 -7.153 1.00 89.81 153 VAL A N 1
ATOM 1251 C CA . VAL A 1 153 ? 0.043 -9.988 -5.918 1.00 89.81 153 VAL A CA 1
ATOM 1252 C C . VAL A 1 153 ? -0.834 -10.642 -4.851 1.00 89.81 153 VAL A C 1
ATOM 1254 O O . VAL A 1 153 ? -0.296 -11.198 -3.899 1.00 89.81 153 VAL A O 1
ATOM 1257 N N . SER A 1 154 ? -2.159 -10.604 -5.003 1.00 87.00 154 SER A N 1
ATOM 1258 C CA . SER A 1 154 ? -3.094 -11.214 -4.056 1.00 87.00 154 SER A CA 1
ATOM 1259 C C . SER A 1 154 ? -3.057 -12.738 -4.131 1.00 87.00 154 SER A C 1
ATOM 1261 O O . SER A 1 154 ? -2.916 -13.316 -5.212 1.00 87.00 154 SER A O 1
ATOM 1263 N N . LEU A 1 155 ? -3.208 -13.388 -2.979 1.00 82.00 155 LEU A N 1
ATOM 1264 C CA . LEU A 1 155 ? -3.498 -14.815 -2.883 1.00 82.00 155 LEU A CA 1
ATOM 1265 C C . LEU A 1 155 ? -5.006 -15.011 -2.692 1.00 82.00 155 LEU A C 1
ATOM 1267 O O . LEU A 1 155 ? -5.602 -14.399 -1.805 1.00 82.00 155 LEU A O 1
ATOM 1271 N N . ASP A 1 156 ? -5.621 -15.882 -3.493 1.00 74.12 156 ASP A N 1
ATOM 1272 C CA . ASP A 1 156 ? -6.980 -16.358 -3.198 1.00 74.12 156 ASP A CA 1
ATOM 1273 C C . ASP A 1 156 ? -6.928 -17.230 -1.922 1.00 74.12 156 ASP A C 1
ATOM 1275 O O . ASP A 1 156 ? -5.973 -17.994 -1.759 1.00 74.12 156 ASP A O 1
ATOM 1279 N N . PRO A 1 157 ? -7.922 -17.185 -1.014 1.00 63.75 157 PRO A N 1
ATOM 1280 C CA . PRO A 1 157 ? -8.006 -18.084 0.141 1.00 63.75 157 PRO A CA 1
ATOM 1281 C C . PRO A 1 157 ? -7.809 -19.574 -0.182 1.00 63.75 157 PRO A C 1
ATOM 1283 O O . PRO A 1 157 ? -7.242 -20.315 0.623 1.00 63.75 157 PRO A O 1
ATOM 1286 N N . LYS A 1 158 ? -8.245 -20.030 -1.363 1.00 63.88 158 LYS A N 1
ATOM 1287 C CA . LYS A 1 158 ? -7.985 -21.393 -1.848 1.00 63.88 158 LYS A CA 1
ATOM 1288 C C . LYS A 1 158 ? -6.500 -21.613 -2.110 1.00 63.88 158 LYS A C 1
ATOM 1290 O O . LYS A 1 158 ? -5.971 -22.643 -1.734 1.00 63.88 158 LYS A O 1
ATOM 1295 N N . GLU A 1 159 ? -5.813 -20.650 -2.710 1.00 61.19 159 GLU A N 1
ATOM 1296 C CA . GLU A 1 159 ? -4.368 -20.735 -2.948 1.00 61.19 159 GLU A CA 1
ATOM 1297 C C . GLU A 1 159 ? -3.558 -20.600 -1.653 1.00 61.19 159 GLU A C 1
ATOM 1299 O O . GLU A 1 159 ? -2.524 -21.245 -1.521 1.00 61.19 159 GLU A O 1
ATOM 1304 N N . ALA A 1 160 ? -4.036 -19.808 -0.689 1.00 59.78 160 ALA A N 1
ATOM 1305 C CA . ALA A 1 160 ? -3.382 -19.609 0.603 1.00 59.78 160 ALA A CA 1
ATOM 1306 C C . ALA A 1 160 ? -3.472 -20.838 1.530 1.00 59.78 160 ALA A C 1
ATOM 1308 O O . ALA A 1 160 ? -2.612 -21.021 2.386 1.00 59.78 160 ALA A O 1
ATOM 1309 N N . SER A 1 161 ? -4.503 -21.677 1.364 1.00 59.03 161 SER A N 1
ATOM 1310 C CA . SER A 1 161 ? -4.744 -22.879 2.183 1.00 59.03 161 SER A CA 1
ATOM 1311 C C . SER A 1 161 ? -4.275 -24.190 1.541 1.00 59.03 161 SER A C 1
ATOM 1313 O O . SER A 1 161 ? -4.209 -25.213 2.220 1.00 59.03 161 SER A O 1
ATOM 1315 N N . CYS A 1 162 ? -3.930 -24.180 0.251 1.00 50.06 162 CYS A N 1
ATOM 1316 C CA . CYS A 1 162 ? -3.401 -25.348 -0.446 1.00 50.06 162 CYS A CA 1
ATOM 1317 C C . CYS A 1 162 ? -1.917 -25.576 -0.101 1.00 50.06 162 CYS A C 1
ATOM 1319 O O . CYS A 1 162 ? -1.037 -24.957 -0.694 1.00 50.06 162 CYS A O 1
ATOM 1321 N N . GLU A 1 163 ? -1.616 -26.546 0.767 1.00 50.09 163 GLU A N 1
ATOM 1322 C CA . GLU A 1 163 ? -0.256 -27.110 0.893 1.00 50.09 163 GLU A CA 1
ATOM 1323 C C . GLU A 1 163 ? 0.132 -28.014 -0.312 1.00 50.09 163 GLU A C 1
ATOM 1325 O O . GLU A 1 163 ? 1.272 -28.458 -0.445 1.00 50.09 163 GLU A O 1
ATOM 1330 N N . GLU A 1 164 ? -0.790 -28.263 -1.248 1.00 45.12 164 GLU A N 1
ATOM 1331 C CA . GLU A 1 164 ? -0.749 -29.364 -2.228 1.00 45.12 164 GLU A CA 1
ATOM 1332 C C . GLU A 1 164 ? 0.107 -29.136 -3.504 1.00 45.12 164 GLU A C 1
ATOM 1334 O O . GLU A 1 164 ? -0.129 -29.752 -4.543 1.00 45.12 164 GLU A O 1
ATOM 1339 N N . GLY A 1 165 ? 1.097 -28.238 -3.481 1.00 47.97 165 GLY A N 1
ATOM 1340 C CA . GLY A 1 165 ? 1.788 -27.775 -4.701 1.00 47.97 165 GLY A CA 1
ATOM 1341 C C . GLY A 1 165 ? 3.161 -28.384 -5.012 1.00 47.97 165 GLY A C 1
ATOM 1342 O O . GLY A 1 165 ? 3.624 -28.286 -6.146 1.00 47.97 165 GLY A O 1
ATOM 1343 N N . TYR A 1 166 ? 3.833 -29.015 -4.043 1.00 43.94 166 TYR A N 1
ATOM 1344 C CA . TYR A 1 166 ? 5.191 -29.561 -4.238 1.00 43.94 166 TYR A CA 1
ATOM 1345 C C . TYR A 1 166 ? 5.225 -31.037 -4.662 1.00 43.94 166 TYR A C 1
ATOM 1347 O O . TYR A 1 166 ? 6.301 -31.608 -4.833 1.00 43.94 166 TYR A O 1
ATOM 1355 N N . ALA A 1 167 ? 4.064 -31.657 -4.880 1.00 43.41 167 ALA A N 1
ATOM 1356 C CA . ALA A 1 167 ? 3.944 -33.034 -5.351 1.00 43.41 167 ALA A CA 1
ATOM 1357 C C . ALA A 1 167 ? 3.475 -33.100 -6.815 1.00 43.41 167 ALA A C 1
ATOM 1359 O O . ALA A 1 167 ? 2.533 -33.809 -7.148 1.00 43.41 167 ALA A O 1
ATOM 1360 N N . SER A 1 168 ? 4.144 -32.388 -7.721 1.00 41.34 168 SER A N 1
ATOM 1361 C CA . SER A 1 168 ? 4.118 -32.752 -9.144 1.00 41.34 168 SER A CA 1
ATOM 1362 C C . SER A 1 168 ? 5.546 -32.845 -9.670 1.00 41.34 168 SER A C 1
ATOM 1364 O O . SER A 1 168 ? 6.133 -31.914 -10.214 1.00 41.34 168 SER A O 1
ATOM 1366 N N . MET A 1 169 ? 6.140 -34.017 -9.444 1.00 39.16 169 MET A N 1
ATOM 1367 C CA . MET A 1 169 ? 7.329 -34.446 -10.175 1.00 39.16 169 MET A CA 1
ATOM 1368 C C . MET A 1 169 ? 7.027 -34.427 -11.686 1.00 39.16 169 MET A C 1
ATOM 1370 O O . MET A 1 169 ? 5.934 -34.841 -12.074 1.00 39.16 169 MET A O 1
ATOM 1374 N N . PRO A 1 170 ? 7.968 -34.016 -12.557 1.00 38.50 170 PRO A N 1
ATOM 1375 C CA . PRO A 1 170 ? 7.774 -34.081 -14.004 1.00 38.50 170 PRO A CA 1
ATOM 1376 C C . PRO A 1 170 ? 7.457 -35.514 -14.463 1.00 38.50 170 PRO A C 1
ATOM 1378 O O . PRO A 1 170 ? 8.132 -36.461 -14.053 1.00 38.50 170 PRO A O 1
ATOM 1381 N N . GLU A 1 171 ? 6.459 -35.660 -15.339 1.00 42.25 171 GLU A N 1
ATOM 1382 C CA . GLU A 1 171 ? 5.778 -36.901 -15.770 1.00 42.25 171 GLU A CA 1
ATOM 1383 C C . GLU A 1 171 ? 6.642 -37.985 -16.460 1.00 42.25 171 GLU A C 1
ATOM 1385 O O . GLU A 1 171 ? 6.114 -38.918 -17.061 1.00 42.25 171 GLU A O 1
ATOM 1390 N N . HIS A 1 172 ? 7.971 -37.950 -16.372 1.00 42.22 172 HIS A N 1
ATOM 1391 C CA . HIS A 1 172 ? 8.832 -38.858 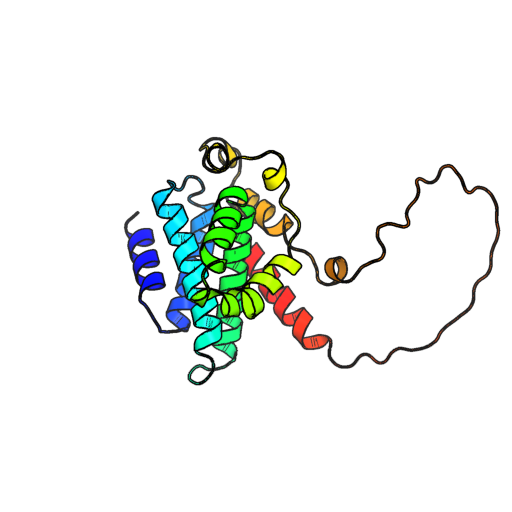-17.137 1.00 42.22 172 HIS A CA 1
ATOM 1392 C C . HIS A 1 172 ? 9.289 -40.142 -16.426 1.00 42.22 172 HIS A C 1
ATOM 1394 O O . HIS A 1 172 ? 10.101 -40.865 -16.998 1.00 42.22 172 HIS A O 1
ATOM 1400 N N . PHE A 1 173 ? 8.785 -40.483 -15.230 1.00 37.44 173 PHE A N 1
ATOM 1401 C CA . PHE A 1 173 ? 9.352 -41.615 -14.470 1.00 37.44 173 PHE A CA 1
ATOM 1402 C C . PHE A 1 173 ? 8.401 -42.649 -13.850 1.00 37.44 173 PHE A C 1
ATOM 1404 O O . PHE A 1 173 ? 8.886 -43.558 -13.180 1.00 37.44 173 PHE A O 1
ATOM 1411 N N . CYS A 1 174 ? 7.085 -42.611 -14.085 1.00 34.31 174 CYS A N 1
ATOM 1412 C CA . CYS A 1 174 ? 6.186 -43.612 -13.486 1.00 34.31 174 CYS A CA 1
ATOM 1413 C C . CYS A 1 174 ? 5.203 -44.248 -14.476 1.00 34.31 174 CYS A C 1
ATOM 1415 O O . CYS A 1 174 ? 3.998 -44.312 -14.253 1.00 34.31 174 CYS A O 1
ATOM 1417 N N . ALA A 1 175 ? 5.730 -44.797 -15.569 1.00 38.38 175 ALA A N 1
ATOM 1418 C CA . ALA A 1 175 ? 5.023 -45.830 -16.317 1.00 38.38 175 ALA A CA 1
ATOM 1419 C C . ALA A 1 175 ? 5.194 -47.181 -15.601 1.00 38.38 175 ALA A C 1
ATOM 1421 O O . ALA A 1 175 ? 6.066 -47.951 -15.980 1.00 38.38 175 ALA A O 1
ATOM 1422 N N . HIS A 1 176 ? 4.420 -47.417 -14.535 1.00 44.72 176 HIS A N 1
ATOM 1423 C CA . HIS A 1 176 ? 3.957 -48.726 -14.032 1.00 44.72 176 HIS A CA 1
ATOM 1424 C C . HIS A 1 176 ? 3.616 -48.636 -12.536 1.00 44.72 176 HIS A C 1
ATOM 1426 O O . HIS A 1 176 ? 4.489 -48.831 -11.699 1.00 44.72 176 HIS A O 1
ATOM 1432 N N . LEU A 1 177 ? 2.341 -48.437 -12.189 1.00 31.05 177 LEU A N 1
ATOM 1433 C CA . LEU A 1 177 ? 1.587 -49.416 -11.393 1.00 31.05 177 LEU A CA 1
ATOM 1434 C C . LEU A 1 177 ? 0.103 -49.028 -11.300 1.00 31.05 177 LEU A C 1
ATOM 1436 O O . LEU A 1 177 ? -0.268 -47.872 -11.142 1.00 31.05 177 LEU A O 1
ATOM 1440 N N . GLN A 1 178 ? -0.736 -50.045 -11.446 1.00 36.28 178 GLN A N 1
ATOM 1441 C CA . GLN A 1 178 ? -2.186 -50.006 -11.590 1.00 36.28 178 GLN A CA 1
ATOM 1442 C C . GLN A 1 178 ? -2.955 -49.741 -10.280 1.00 36.28 178 GLN A C 1
ATOM 1444 O O . GLN A 1 178 ? -2.631 -50.301 -9.240 1.00 36.28 178 GLN A O 1
ATOM 1449 N N . GLN A 1 179 ? -4.054 -48.987 -10.427 1.00 36.75 179 GLN A N 1
ATOM 1450 C CA . GLN A 1 179 ? -5.421 -49.222 -9.914 1.00 36.75 179 GLN A CA 1
ATOM 1451 C C . GLN A 1 179 ? -5.664 -49.592 -8.431 1.00 36.75 179 GLN A C 1
ATOM 1453 O O . GLN A 1 179 ? -5.436 -50.734 -8.034 1.00 36.75 179 GLN A O 1
ATOM 1458 N N . ARG A 1 180 ? -6.410 -48.727 -7.711 1.00 27.59 180 ARG A N 1
ATOM 1459 C CA . ARG A 1 180 ? -7.636 -49.104 -6.954 1.00 27.59 180 ARG A CA 1
ATOM 1460 C C . ARG A 1 180 ? -8.426 -47.883 -6.420 1.00 27.59 180 ARG A C 1
ATOM 1462 O O . ARG A 1 180 ? -7.779 -46.948 -5.963 1.00 27.59 180 ARG A O 1
ATOM 1469 N N . PRO A 1 181 ? -9.780 -47.893 -6.407 1.00 40.00 181 PRO A N 1
ATOM 1470 C CA . PRO A 1 181 ? -10.604 -46.872 -5.745 1.00 40.00 181 PRO A CA 1
ATOM 1471 C C . PRO A 1 181 ? -11.319 -47.397 -4.478 1.00 40.00 181 PRO A C 1
ATOM 1473 O O . PRO A 1 181 ? -11.652 -48.583 -4.428 1.00 40.00 181 PRO A O 1
ATOM 1476 N N . ALA A 1 182 ? -11.552 -46.507 -3.502 1.00 33.41 182 ALA A N 1
ATOM 1477 C CA . ALA A 1 182 ? -12.551 -46.523 -2.403 1.00 33.41 182 ALA A CA 1
ATOM 1478 C C . ALA A 1 182 ? -12.075 -45.535 -1.308 1.00 33.41 182 ALA A C 1
ATOM 1480 O O . ALA A 1 182 ? -10.872 -45.440 -1.094 1.00 33.41 182 ALA A O 1
ATOM 1481 N N . ASP A 1 183 ? -12.859 -44.828 -0.496 1.00 29.36 183 ASP A N 1
ATOM 1482 C CA . ASP A 1 183 ? -14.248 -44.350 -0.466 1.00 29.36 183 ASP A CA 1
ATOM 1483 C C . ASP A 1 183 ? -14.344 -43.382 0.750 1.00 29.36 183 ASP A C 1
ATOM 1485 O O . ASP A 1 183 ? -13.447 -43.335 1.591 1.00 29.36 183 ASP A O 1
ATOM 1489 N N . CYS A 1 184 ? -15.431 -42.610 0.809 1.00 39.06 184 CYS A N 1
ATOM 1490 C CA . CYS A 1 184 ? -15.871 -41.583 1.774 1.00 39.06 184 CYS A CA 1
ATOM 1491 C C . CYS A 1 184 ? -15.464 -41.675 3.270 1.00 39.06 184 CYS A C 1
ATOM 1493 O O . CYS A 1 184 ? -15.599 -42.734 3.866 1.00 39.06 184 CYS A O 1
ATOM 1495 N N . THR A 1 185 ? -15.250 -40.513 3.926 1.00 31.27 185 THR A N 1
ATOM 1496 C CA . THR A 1 185 ? -15.992 -40.089 5.150 1.00 31.27 185 THR A CA 1
ATOM 1497 C C . THR A 1 185 ? -15.826 -38.588 5.475 1.00 31.27 185 THR A C 1
ATOM 1499 O O . THR A 1 185 ? -14.837 -37.966 5.110 1.00 31.27 185 THR A O 1
ATOM 1502 N N . ALA A 1 186 ? -16.853 -38.040 6.134 1.00 37.94 186 ALA A N 1
ATOM 1503 C CA . ALA A 1 186 ? -17.221 -36.639 6.372 1.00 37.94 186 ALA A CA 1
ATOM 1504 C C . ALA A 1 186 ? -16.226 -35.719 7.119 1.00 37.94 186 ALA A C 1
ATOM 1506 O O . ALA A 1 186 ? -15.453 -36.166 7.961 1.00 37.94 186 ALA A O 1
ATOM 1507 N N . SER A 1 187 ? -16.392 -34.403 6.913 1.00 33.56 187 SER A N 1
ATOM 1508 C CA . SER A 1 187 ? -15.934 -33.333 7.817 1.00 33.56 187 SER A CA 1
ATOM 1509 C C . SER A 1 187 ? -17.048 -32.277 7.998 1.00 33.56 187 SER A C 1
ATOM 1511 O O . SER A 1 187 ? -17.744 -31.972 7.022 1.00 33.56 187 SER A O 1
ATOM 1513 N N . PRO A 1 188 ? -17.274 -31.746 9.218 1.00 39.91 188 PRO A N 1
ATOM 1514 C CA . PRO A 1 188 ? -18.362 -30.820 9.515 1.00 39.91 188 PRO A CA 1
ATOM 1515 C C . PRO A 1 188 ? -17.969 -29.378 9.162 1.00 39.91 188 PRO A C 1
ATOM 1517 O O . PRO A 1 188 ? -17.161 -28.760 9.847 1.00 39.91 188 PRO A O 1
ATOM 1520 N N . PHE A 1 189 ? -18.569 -28.816 8.111 1.00 33.09 189 PHE A N 1
ATOM 1521 C CA . PHE A 1 189 ? -18.444 -27.391 7.797 1.00 33.09 189 PHE A CA 1
ATOM 1522 C C . PHE A 1 189 ? -19.521 -26.587 8.534 1.00 33.09 189 PHE A C 1
ATOM 1524 O O . PHE A 1 189 ? -20.666 -26.503 8.092 1.00 33.09 189 PHE A O 1
ATOM 1531 N N . GLY A 1 190 ? -19.132 -25.990 9.657 1.00 40.19 190 GLY A N 1
ATOM 1532 C CA . GLY A 1 190 ? -19.734 -24.769 10.185 1.00 40.19 190 GLY A CA 1
ATOM 1533 C C . GLY A 1 190 ? -18.713 -23.636 10.065 1.00 40.19 190 GLY A C 1
ATOM 1534 O O . GLY A 1 190 ? -17.533 -23.866 10.299 1.00 40.19 190 GLY A O 1
ATOM 1535 N N . ASP A 1 191 ? -19.176 -22.446 9.682 1.00 37.25 191 ASP A N 1
ATOM 1536 C CA . ASP A 1 191 ? -18.467 -21.152 9.755 1.00 37.25 191 ASP A CA 1
ATOM 1537 C C . ASP A 1 191 ? -17.489 -20.731 8.641 1.00 37.25 191 ASP A C 1
ATOM 1539 O O . ASP A 1 191 ? -16.554 -19.974 8.879 1.00 37.25 191 ASP A O 1
ATOM 1543 N N . PHE A 1 192 ? -17.765 -21.073 7.378 1.00 34.53 192 PHE A N 1
ATOM 1544 C CA . PHE A 1 192 ? -17.013 -20.510 6.236 1.00 34.53 192 PHE A CA 1
ATOM 1545 C C . PHE A 1 192 ? -17.682 -19.323 5.518 1.00 34.53 192 PHE A C 1
ATOM 1547 O O . PHE A 1 192 ? -17.072 -18.701 4.654 1.00 34.53 192 PHE A O 1
ATOM 1554 N N . HIS A 1 193 ? -18.917 -18.947 5.861 1.00 36.84 193 HIS A N 1
ATOM 1555 C CA . HIS A 1 193 ? -19.689 -18.012 5.026 1.00 36.84 193 HIS A CA 1
ATOM 1556 C C . HIS A 1 193 ? -19.287 -16.525 5.167 1.00 36.84 193 HIS A C 1
ATOM 1558 O O . HIS A 1 193 ? -19.570 -15.733 4.271 1.00 36.84 193 HIS A O 1
ATOM 1564 N N . SER A 1 194 ? -18.610 -16.137 6.258 1.00 44.06 194 SER A N 1
ATOM 1565 C CA . SER A 1 194 ? -18.219 -14.737 6.525 1.00 44.06 194 SER A CA 1
ATOM 1566 C C . SER A 1 194 ? -16.938 -14.318 5.785 1.00 44.06 194 SER A C 1
ATOM 1568 O O . SER A 1 194 ? -16.856 -13.225 5.226 1.00 44.06 194 SER A O 1
ATOM 1570 N N . SER A 1 195 ? -15.952 -15.219 5.701 1.00 44.22 195 SER A N 1
ATOM 1571 C CA . SER A 1 195 ? -14.660 -14.935 5.060 1.00 44.22 195 SER A CA 1
ATOM 1572 C C . SER A 1 195 ? -14.804 -14.715 3.548 1.00 44.22 195 SER A C 1
ATOM 1574 O O . SER A 1 195 ? -14.295 -13.725 3.026 1.00 44.22 195 SER A O 1
ATOM 1576 N N . TYR A 1 196 ? -15.597 -15.551 2.862 1.00 47.94 196 TYR A N 1
ATOM 1577 C CA . TYR A 1 196 ? -15.818 -15.418 1.416 1.00 47.94 196 TYR A CA 1
ATOM 1578 C C . TYR A 1 196 ? -16.485 -14.095 1.023 1.00 47.94 196 TYR A C 1
ATOM 1580 O O . TYR A 1 196 ? -16.123 -13.522 -0.002 1.00 47.94 196 TYR A O 1
ATOM 1588 N N . GLY A 1 197 ? -17.425 -13.589 1.830 1.00 51.72 197 GLY A N 1
ATOM 1589 C CA . GLY A 1 197 ? -18.081 -12.303 1.571 1.00 51.72 197 GLY A CA 1
ATOM 1590 C C . GLY A 1 197 ? -17.103 -11.130 1.638 1.00 51.72 197 GLY A C 1
ATOM 1591 O O . GLY A 1 197 ? -17.101 -10.274 0.756 1.00 51.72 197 GLY A O 1
ATOM 1592 N N . ASN A 1 198 ? -16.210 -11.137 2.629 1.00 51.97 198 ASN A N 1
ATOM 1593 C CA . ASN A 1 198 ? -15.194 -10.098 2.791 1.00 51.97 198 ASN A CA 1
ATOM 1594 C C . ASN A 1 198 ? -14.134 -10.161 1.686 1.00 51.97 198 ASN A C 1
ATOM 1596 O O . ASN A 1 198 ? -13.763 -9.125 1.142 1.00 51.97 198 ASN A O 1
ATOM 1600 N N . THR A 1 199 ? -13.688 -11.358 1.298 1.00 53.38 199 THR A N 1
ATOM 1601 C CA . THR A 1 199 ? -12.743 -11.537 0.187 1.00 53.38 199 THR A CA 1
ATOM 1602 C C . THR A 1 199 ? -13.339 -11.096 -1.148 1.00 53.38 199 THR A C 1
ATOM 1604 O O . THR A 1 199 ? -12.653 -10.433 -1.919 1.00 53.38 199 THR A O 1
ATOM 1607 N N . LEU A 1 200 ? -14.610 -11.404 -1.425 1.00 54.88 200 LEU A N 1
ATOM 1608 C CA . LEU A 1 200 ? -15.256 -10.997 -2.674 1.00 54.88 200 LEU A CA 1
ATOM 1609 C C . LEU A 1 200 ? -15.388 -9.470 -2.766 1.00 54.88 200 LEU A C 1
ATOM 1611 O O . LEU A 1 200 ? -15.019 -8.893 -3.782 1.00 54.88 200 LEU A O 1
ATOM 1615 N N . ILE A 1 201 ? -15.812 -8.812 -1.680 1.00 57.78 201 ILE A N 1
ATOM 1616 C CA . ILE A 1 201 ? -15.887 -7.343 -1.594 1.00 57.78 201 ILE A CA 1
ATOM 1617 C C . ILE A 1 201 ? -14.498 -6.712 -1.770 1.00 57.78 201 ILE A C 1
ATOM 1619 O O . ILE A 1 201 ? -14.366 -5.678 -2.416 1.00 57.78 201 ILE A O 1
ATOM 1623 N N . LEU A 1 202 ? -13.450 -7.332 -1.225 1.00 57.44 202 LEU A N 1
ATOM 1624 C CA . LEU A 1 202 ? -12.065 -6.886 -1.382 1.00 57.44 202 LEU A CA 1
ATOM 1625 C C . LEU A 1 202 ? -11.558 -7.021 -2.819 1.00 57.44 202 LEU A C 1
ATOM 1627 O O . LEU A 1 202 ? -10.975 -6.077 -3.341 1.00 57.44 202 LEU A O 1
ATOM 1631 N N . TYR A 1 203 ? -11.796 -8.160 -3.471 1.00 59.25 203 TYR A N 1
ATOM 1632 C CA . TYR A 1 203 ? -11.462 -8.352 -4.884 1.00 59.25 203 TYR A CA 1
ATOM 1633 C C . TYR A 1 203 ? -12.244 -7.389 -5.780 1.00 59.25 203 TYR A C 1
ATOM 1635 O O . TYR A 1 203 ? -11.670 -6.799 -6.693 1.00 59.25 203 TYR A O 1
ATOM 1643 N N . GLU A 1 204 ? -13.531 -7.181 -5.501 1.00 58.53 204 GLU A N 1
ATOM 1644 C CA . GLU A 1 204 ? -14.343 -6.197 -6.212 1.00 58.53 204 GLU A CA 1
ATOM 1645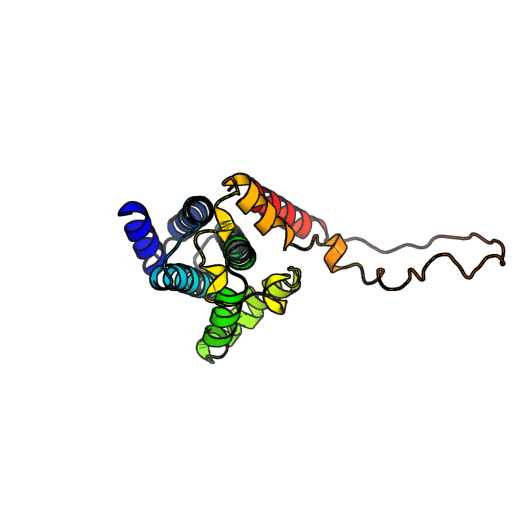 C C . GLU A 1 204 ? -13.802 -4.781 -6.006 1.00 58.53 204 GLU A C 1
ATOM 1647 O O . GLU A 1 204 ? -13.616 -4.078 -6.992 1.00 58.53 204 GLU A O 1
ATOM 1652 N N . LEU A 1 205 ? -13.442 -4.379 -4.783 1.00 61.38 205 LEU A N 1
ATOM 1653 C CA . LEU A 1 205 ? -12.814 -3.079 -4.519 1.00 61.38 205 LEU A CA 1
ATOM 1654 C C . LEU A 1 205 ? -11.457 -2.933 -5.223 1.00 61.38 205 LEU A C 1
ATOM 1656 O O . LEU A 1 205 ? -11.187 -1.882 -5.796 1.00 61.38 205 LEU A O 1
ATOM 1660 N N . LEU A 1 206 ? -10.621 -3.974 -5.236 1.00 60.50 206 LEU A N 1
ATOM 1661 C CA . LEU A 1 206 ? -9.313 -3.969 -5.905 1.00 60.50 206 LEU A CA 1
ATOM 1662 C C . LEU A 1 206 ? -9.413 -3.827 -7.430 1.00 60.50 206 LEU A C 1
ATOM 1664 O O . LEU A 1 206 ? -8.528 -3.221 -8.039 1.00 60.50 206 LEU A O 1
ATOM 1668 N N . ILE A 1 207 ? -10.462 -4.395 -8.036 1.00 56.69 207 ILE A N 1
ATOM 1669 C CA . ILE A 1 207 ? -10.707 -4.363 -9.486 1.00 56.69 207 ILE A CA 1
ATOM 1670 C C . ILE A 1 207 ? -11.504 -3.114 -9.900 1.00 56.69 207 ILE A C 1
ATOM 1672 O O . ILE A 1 207 ? -11.290 -2.594 -10.993 1.00 56.69 207 ILE A O 1
ATOM 1676 N N . GLN A 1 208 ? -12.429 -2.635 -9.062 1.00 50.56 208 GLN A N 1
ATOM 1677 C CA . GLN A 1 208 ? -13.323 -1.510 -9.372 1.00 50.56 208 GLN A CA 1
ATOM 1678 C C . GLN A 1 208 ? -12.725 -0.125 -9.059 1.00 50.56 208 GLN A C 1
ATOM 1680 O O . GLN A 1 208 ? -13.307 0.868 -9.500 1.00 50.56 208 GLN A O 1
ATOM 1685 N N . THR A 1 209 ? -11.605 -0.033 -8.322 1.00 49.56 209 THR A N 1
ATOM 1686 C CA . THR A 1 209 ? -10.942 1.244 -7.960 1.00 49.56 209 THR A CA 1
ATOM 1687 C C . THR A 1 209 ? -9.607 1.478 -8.646 1.00 49.56 209 THR A C 1
ATOM 1689 O O . THR A 1 209 ? -9.355 2.664 -8.958 1.00 49.56 209 THR A O 1
#

Sequence (209 aa):
NPLLISLLKCLKTDTDVVVLITGVLVLITLLPMIPQVGKQHLYEFFDIFGRLASWNLRNPGHVPEVYLIHLHASVYSLFHRLYGMYPCNFVSYLRSHYSMKENVDTFEEVVKPMLEHVRIHPELVTGTKDHELDPSRWKKFEIHDIVIECAKVSLDPKEASCEEGYASMPEHFCAHLQQRPADCTASPFGDFHSSYGNTLILYELLIQT

pLDDT: mean 80.16, std 21.54, range [27.59, 98.5]

Organism: NCBI:txid307959

Secondary structure (DSSP, 8-state):
-HHHHHHHHHHHH---HHHHHHHHHHHHHHHHH-----HHHHHHHHHHHHHHHHHHHH-GGGS-HHHHHHHHHHHHHHHHHHHHH-HHHHHHHHHHHHTSGGGHHHIIIIIHHHHHTBPPPTHHHH--HHHHT-TTTTTT--HHHHHHHHHTTBPPHHHHH--TTS----SSS-----------------S-HHHHHHHHHHHHHHHH-

Radius of gyration: 20.49 Å; chains: 1; bounding box: 36×71×43 Å

Foldseek 3Di:
DVVLVVLLVCLVDPDPLVSNLVSLLVVLLCCLVCLQDDPVVLVSLLVSLLVLLVSLVPPPPPDPPVSSLSSLLSSLLSVLLCCLLQVAVNVVSCVVVCVDPVSVVSCVPRVVVSVLFFDDDPCVPVNHRVRSNPPVPCVPPDSLRSLVSSLNGGHDPVRSPDPPPPPDDPPPPDPDDDDDDDDDDDDDDDDPPPVVVSVVVSSCSSNVD

InterPro domains:
  IPR007483 Hamartin [PF04388] (2-199)
  IPR007483 Hamartin [PTHR15154] (2-197)